Protein AF-A0A974TWJ6-F1 (afdb_monomer)

Foldseek 3Di:
DLPLEAEPQCVPLQRDAADPLLSVLQNCCVVVQKGKYFNHFAHDAPPPDGRDDDDRCRHPGQKTWIAMDHPNHTAWCVDPVRVVVVLVSQLSSVVSPWFEKEDDPQAHDTRIMMTGDDHHAYYYHPRDRVHGDPSNVCSNVVHDDDPVVVVVVVPDDDDDDDDDDDPPPDDPVRVVVCVVVVVDDPVRVVPDPDDPDDDCDDPRDGPPDDDPPVVVVCVVVVVVVVVVVVVVVVVVVVVVVVVPPDDDDDPPPDDDDDDDDDDDPDDDPPPVDDDPVVVVVVVVVVVVVPPDDDDDDDDD

Radius of gyration: 32.95 Å; Cα contacts (8 Å, |Δi|>4): 327; chains: 1; bounding box: 80×67×97 Å

Solvent-accessible surface area (backbone atoms only — not comparable to full-atom values): 18236 Å² total; per-residue (Å²): 132,64,89,47,59,45,83,66,11,84,87,39,67,24,47,42,63,61,26,73,66,56,52,58,42,51,52,64,36,58,83,71,53,34,34,38,41,29,47,31,25,2,24,51,45,93,87,70,55,78,59,68,74,90,64,74,37,23,29,66,5,37,18,33,35,29,37,42,26,45,92,87,40,77,41,30,63,81,39,78,86,35,29,61,56,55,30,48,51,42,35,53,30,41,75,48,67,43,30,23,42,33,31,40,72,73,59,31,60,85,25,32,38,35,44,25,44,66,77,73,48,51,18,6,34,80,73,31,54,88,51,28,45,66,55,57,53,18,22,63,74,71,44,86,66,58,75,66,60,53,56,57,59,74,69,56,79,81,89,77,87,80,82,93,68,88,78,76,83,66,50,72,68,55,54,54,49,34,60,74,69,66,70,66,51,82,70,58,68,72,71,61,91,67,84,95,77,77,72,79,56,60,96,89,43,63,71,92,75,75,72,78,63,62,64,65,51,48,54,61,50,52,60,58,53,55,55,56,52,52,54,53,52,53,53,53,52,60,57,52,61,65,65,78,65,73,72,82,81,79,81,80,83,80,86,77,86,87,89,82,92,78,91,77,93,86,73,96,73,74,78,86,75,68,56,76,69,58,56,56,53,52,53,55,54,53,64,67,70,75,73,80,87,79,93,79,86,81,88,130

Mean predicted aligned error: 20.92 Å

pLDDT: mean 71.18, std 23.09, range [31.44, 98.31]

Sequence (300 aa):
MAGYITYRNQKATRNRPLDDDLIKRLAYLQDMGITMEVFSGGQPGKDEGGARVGSVRHDHGGAADAFFYKDGRKLDWANKEDLPVFQEIVSRGKANGITGFGAGPGYMQAGSMHIGGGNPGVWGAGGKGDSAPDWLKSAYNGSKYDPVAEVIAAASPTPETPAVAEVDDRSLGTKVFDRLLGSETPEQAKASVLPNVLPDTFMGVNTKKGINMLGALSSAFADSGADANKQIQAAAQAGAARRNSAQPVELALMSSAPGAQQNIPGGISSLAQMQPEELMELLKKQKQIGGLGGLGGWRV

Secondary structure (DSSP, 8-state):
--TTEEE--TTSS--BPPPHHHHHHTTHHHHTTEEEEEEE-BB--TTS-SS--S-GGGBTT-EEEEEEEETTEEP-TTSTTTHHHHHHHHHHHHHTT--EEE-STTTS-TTEEEEE-SSSEEEBGGGBSTTS-HHHHHHHHTPPP-HHHHHHHHT----------------HHHHHHHHHHT---TTHHHH--------SEETTEEGGG-SSSHHHHHHHHHHHHHHHHHHHHHHHHHHHHTTS----------------------SS-SSSS--HHHHHHHHHHHHHHS------PPP-

Structure (mmCIF, N/CA/C/O backbone):
data_AF-A0A974TWJ6-F1
#
_entry.id   AF-A0A974TWJ6-F1
#
loop_
_atom_site.group_PDB
_atom_site.id
_atom_site.type_symbol
_atom_site.label_atom_id
_atom_site.label_alt_id
_atom_site.label_comp_id
_atom_site.label_asym_id
_atom_site.label_entity_id
_atom_site.label_seq_id
_atom_site.pdbx_PDB_ins_code
_atom_site.Cartn_x
_atom_site.Cartn_y
_atom_site.Cartn_z
_atom_site.occupancy
_atom_site.B_iso_or_equiv
_atom_site.auth_seq_id
_atom_site.auth_comp_id
_atom_site.auth_asym_id
_atom_site.auth_atom_id
_atom_site.pdbx_PDB_model_num
ATOM 1 N N . MET A 1 1 ? -7.000 -17.017 -9.990 1.00 57.44 1 MET A N 1
ATOM 2 C CA . MET A 1 1 ? -7.195 -15.553 -9.894 1.00 57.44 1 MET A CA 1
ATOM 3 C C . MET A 1 1 ? -7.597 -15.219 -8.471 1.00 57.44 1 MET A C 1
ATOM 5 O O . MET A 1 1 ? -8.456 -15.904 -7.933 1.00 57.44 1 MET A O 1
ATOM 9 N N . ALA A 1 2 ? -6.958 -14.222 -7.861 1.00 78.25 2 ALA A N 1
ATOM 10 C CA . ALA A 1 2 ? -7.316 -13.728 -6.535 1.00 78.25 2 ALA A CA 1
ATOM 11 C C . ALA A 1 2 ? -8.653 -12.974 -6.612 1.00 78.25 2 ALA A C 1
ATOM 13 O O . ALA A 1 2 ? -8.691 -11.853 -7.109 1.00 78.25 2 ALA A O 1
ATOM 14 N N . GLY A 1 3 ? -9.750 -13.590 -6.157 1.00 89.62 3 GLY A N 1
ATOM 15 C CA . GLY A 1 3 ? -11.109 -13.036 -6.289 1.00 89.62 3 GLY A CA 1
ATOM 16 C C . GLY A 1 3 ? -11.343 -11.703 -5.564 1.00 89.62 3 GLY A C 1
ATOM 17 O O . GLY A 1 3 ? -12.326 -11.027 -5.840 1.00 89.62 3 GLY A O 1
ATOM 18 N N . TYR A 1 4 ? -10.429 -11.307 -4.675 1.00 94.25 4 TYR A N 1
ATOM 19 C CA . TYR A 1 4 ? -10.450 -10.039 -3.945 1.00 94.25 4 TYR A CA 1
ATOM 20 C C . TYR A 1 4 ? -9.658 -8.919 -4.638 1.00 94.25 4 TYR A C 1
ATOM 22 O O . TYR A 1 4 ? -9.685 -7.789 -4.159 1.00 94.25 4 TYR A O 1
ATOM 30 N N . ILE A 1 5 ? -8.950 -9.199 -5.740 1.00 96.81 5 ILE A N 1
ATOM 31 C CA . ILE A 1 5 ? -8.199 -8.197 -6.506 1.00 96.81 5 ILE A CA 1
ATOM 32 C C . ILE A 1 5 ? -8.895 -7.966 -7.842 1.00 96.81 5 ILE A C 1
ATOM 34 O O . ILE A 1 5 ? -9.080 -8.882 -8.642 1.00 96.81 5 ILE A O 1
ATOM 38 N N . THR A 1 6 ? -9.225 -6.709 -8.108 1.00 96.75 6 THR A N 1
ATOM 39 C CA . THR A 1 6 ? -9.765 -6.253 -9.388 1.00 96.75 6 THR A CA 1
ATOM 40 C C . THR A 1 6 ? -8.793 -5.276 -10.039 1.00 96.75 6 THR A C 1
ATOM 42 O O . THR A 1 6 ? -8.154 -4.473 -9.364 1.00 96.75 6 THR A O 1
ATOM 45 N N . TYR A 1 7 ? -8.656 -5.348 -11.362 1.00 96.62 7 TYR A N 1
ATOM 46 C CA . TYR A 1 7 ? -7.749 -4.491 -12.123 1.00 96.62 7 TYR A CA 1
ATOM 47 C C . TYR A 1 7 ? -8.540 -3.422 -12.886 1.00 96.62 7 TYR A C 1
ATOM 49 O O . TYR A 1 7 ? -9.418 -3.741 -13.691 1.00 96.62 7 TYR A O 1
ATOM 57 N N . ARG A 1 8 ? -8.198 -2.152 -12.662 1.00 95.62 8 ARG A N 1
ATOM 58 C CA . ARG A 1 8 ? -8.691 -0.954 -13.373 1.00 95.62 8 ARG A CA 1
ATOM 59 C C . ARG A 1 8 ? -7.563 -0.183 -14.065 1.00 95.62 8 ARG A C 1
ATOM 61 O O . ARG A 1 8 ? -7.688 1.004 -14.352 1.00 95.62 8 ARG A O 1
ATOM 68 N N . ASN A 1 9 ? -6.440 -0.841 -14.318 1.00 94.75 9 ASN A N 1
ATOM 69 C CA . ASN A 1 9 ? -5.221 -0.231 -14.841 1.00 94.75 9 ASN A CA 1
ATOM 70 C C . ASN A 1 9 ? -5.049 -0.398 -16.361 1.00 94.75 9 ASN A C 1
ATOM 72 O O . ASN A 1 9 ? -3.983 -0.088 -16.879 1.00 94.75 9 ASN A O 1
ATOM 76 N N . GLN A 1 10 ? -6.063 -0.850 -17.110 1.00 91.06 10 GLN A N 1
ATOM 77 C CA . GLN A 1 10 ? -5.920 -1.201 -18.537 1.00 91.06 10 GLN A CA 1
ATOM 78 C C . GLN A 1 10 ? -5.458 -0.025 -19.414 1.00 91.06 10 GLN A C 1
ATOM 80 O O . GLN A 1 10 ? -4.834 -0.236 -20.451 1.00 91.06 10 GLN A O 1
ATOM 85 N N . LYS A 1 11 ? -5.760 1.211 -18.999 1.00 89.81 11 LYS A N 1
ATOM 86 C CA . LYS A 1 11 ? -5.368 2.451 -19.690 1.00 89.81 11 LYS A CA 1
ATOM 87 C C . LYS A 1 11 ? -4.177 3.167 -19.039 1.00 89.81 11 LYS A C 1
ATOM 89 O O . LYS A 1 11 ? -3.819 4.256 -19.474 1.00 89.81 11 LYS A O 1
ATOM 94 N N . ALA A 1 12 ? -3.597 2.601 -17.982 1.00 89.94 12 ALA A N 1
ATOM 95 C CA . ALA A 1 12 ? -2.463 3.188 -17.281 1.00 89.94 12 ALA A CA 1
ATOM 96 C C . ALA A 1 12 ? -1.135 2.805 -17.952 1.00 89.94 12 ALA A C 1
ATOM 98 O O . ALA A 1 12 ? -1.032 1.777 -18.614 1.00 89.94 12 ALA A O 1
ATOM 99 N N . THR A 1 13 ? -0.081 3.587 -17.709 1.00 89.56 13 THR A N 1
ATOM 100 C CA . THR A 1 13 ? 1.296 3.201 -18.075 1.00 89.56 13 THR A CA 1
ATOM 101 C C . THR A 1 13 ? 1.711 1.905 -17.373 1.00 89.56 13 THR A C 1
ATOM 103 O O . THR A 1 13 ? 2.382 1.065 -17.962 1.00 89.56 13 THR A O 1
ATOM 106 N N . ARG A 1 14 ? 1.277 1.721 -16.119 1.00 92.25 14 ARG A N 1
ATOM 107 C CA . ARG A 1 14 ? 1.517 0.514 -15.317 1.00 92.25 14 ARG A CA 1
ATOM 108 C C . ARG A 1 14 ? 0.322 -0.437 -15.389 1.00 92.25 14 ARG A C 1
ATOM 110 O O . ARG A 1 14 ? -0.446 -0.584 -14.434 1.00 92.25 14 ARG A O 1
ATOM 117 N N . ASN A 1 15 ? 0.111 -1.018 -16.565 1.00 93.00 15 ASN A N 1
ATOM 118 C CA . ASN A 1 15 ? -1.052 -1.853 -16.878 1.00 93.00 15 ASN A CA 1
ATOM 119 C C . ASN A 1 15 ? -0.818 -3.365 -16.723 1.00 93.00 15 ASN A C 1
ATOM 121 O O . ASN A 1 15 ? -1.724 -4.146 -17.014 1.00 93.00 15 ASN A O 1
ATOM 125 N N . ARG A 1 16 ? 0.367 -3.803 -16.280 1.00 94.62 16 ARG A N 1
ATOM 126 C CA . ARG A 1 16 ? 0.645 -5.233 -16.073 1.00 94.62 16 ARG A CA 1
ATOM 127 C C . ARG A 1 16 ? 0.038 -5.720 -14.746 1.00 94.62 16 ARG A C 1
ATOM 129 O O . ARG A 1 16 ? -0.200 -4.901 -13.850 1.00 94.62 16 ARG A O 1
ATOM 136 N N . PRO A 1 17 ? -0.248 -7.027 -14.611 1.00 95.81 17 PRO A N 1
ATOM 137 C CA . PRO A 1 17 ? -0.700 -7.598 -13.344 1.00 95.81 17 PRO A CA 1
ATOM 138 C C . PRO A 1 17 ? 0.360 -7.460 -12.244 1.00 95.81 17 PRO A C 1
ATOM 140 O O . PRO A 1 17 ? 1.526 -7.165 -12.517 1.00 95.81 17 PRO A O 1
ATOM 143 N N . LEU A 1 18 ? -0.072 -7.667 -11.000 1.00 97.12 18 LEU A N 1
ATOM 144 C CA . LEU A 1 18 ? 0.835 -7.851 -9.869 1.00 97.12 18 LEU A CA 1
ATOM 145 C C . LEU A 1 18 ? 1.517 -9.214 -9.969 1.00 97.12 18 LEU A C 1
ATOM 147 O O . LEU A 1 18 ? 0.960 -10.138 -10.569 1.00 97.12 18 LEU A O 1
ATOM 151 N N . ASP A 1 19 ? 2.700 -9.336 -9.382 1.00 95.81 19 ASP A N 1
ATOM 152 C CA . ASP A 1 19 ? 3.399 -10.614 -9.340 1.00 95.81 19 ASP A CA 1
ATOM 153 C C . ASP A 1 19 ? 2.739 -11.586 -8.343 1.00 95.81 19 ASP A C 1
ATOM 155 O O . ASP A 1 19 ? 2.047 -11.189 -7.399 1.00 95.81 19 ASP A O 1
ATOM 159 N N . ASP A 1 20 ? 2.955 -12.884 -8.554 1.00 96.44 20 ASP A N 1
ATOM 160 C CA . ASP A 1 20 ? 2.327 -13.933 -7.749 1.00 96.44 20 ASP A CA 1
ATOM 161 C C . ASP A 1 20 ? 2.764 -13.918 -6.276 1.00 96.44 20 ASP A C 1
ATOM 163 O O . ASP A 1 20 ? 1.995 -14.344 -5.412 1.00 96.44 20 ASP A O 1
ATOM 167 N N . ASP A 1 21 ? 3.984 -13.468 -5.968 1.00 96.06 21 ASP A N 1
ATOM 168 C CA . ASP A 1 21 ? 4.471 -13.372 -4.591 1.00 96.06 21 ASP A CA 1
ATOM 169 C C . ASP A 1 21 ? 3.768 -12.228 -3.857 1.00 96.06 21 ASP A C 1
ATOM 171 O O . ASP A 1 21 ? 3.220 -12.444 -2.774 1.00 96.06 21 ASP A O 1
ATOM 175 N N . LEU A 1 22 ? 3.658 -11.047 -4.474 1.00 97.00 22 LEU A N 1
ATOM 176 C CA . LEU A 1 22 ? 2.882 -9.943 -3.910 1.00 97.00 22 LEU A CA 1
ATOM 177 C C . LEU A 1 22 ? 1.409 -10.328 -3.720 1.00 97.00 22 LEU A C 1
ATOM 179 O O . LEU A 1 22 ? 0.842 -10.058 -2.661 1.00 97.00 22 LEU A O 1
ATOM 183 N N . ILE A 1 23 ? 0.790 -11.008 -4.691 1.00 97.44 23 ILE A N 1
ATOM 184 C CA . ILE A 1 23 ? -0.593 -11.493 -4.554 1.00 97.44 23 ILE A CA 1
ATOM 185 C C . ILE A 1 23 ? -0.723 -12.417 -3.336 1.00 97.44 23 ILE A C 1
ATOM 187 O O . ILE A 1 23 ? -1.636 -12.229 -2.533 1.00 97.44 23 ILE A O 1
ATOM 191 N N . LYS A 1 24 ? 0.200 -13.370 -3.146 1.00 96.56 24 LYS A N 1
ATOM 192 C CA . LYS A 1 24 ? 0.198 -14.265 -1.974 1.00 96.56 24 LYS A CA 1
ATOM 193 C C . LYS A 1 24 ? 0.341 -13.494 -0.665 1.00 96.56 24 LYS A C 1
ATOM 195 O O . LYS A 1 24 ? -0.408 -13.757 0.272 1.00 96.56 24 LYS A O 1
ATOM 200 N N . ARG A 1 25 ? 1.246 -12.513 -0.602 1.00 96.69 25 ARG A N 1
ATOM 201 C CA . ARG A 1 25 ? 1.429 -11.667 0.591 1.00 96.69 25 ARG A CA 1
ATOM 202 C C . ARG A 1 25 ? 0.203 -10.817 0.904 1.00 96.69 25 ARG A C 1
ATOM 204 O O . ARG A 1 25 ? -0.002 -10.478 2.060 1.00 96.69 25 ARG A O 1
ATOM 211 N N . LEU A 1 26 ? -0.620 -10.493 -0.092 1.00 97.62 26 LEU A N 1
ATOM 212 C CA . LEU A 1 26 ? -1.870 -9.743 0.062 1.00 97.62 26 LEU A CA 1
ATOM 213 C C . LEU A 1 26 ? -3.078 -10.618 0.427 1.00 97.62 26 LEU A C 1
ATOM 215 O O . LEU A 1 26 ? -4.180 -10.092 0.582 1.00 97.62 26 LEU A O 1
ATOM 219 N N . ALA A 1 27 ? -2.914 -11.937 0.562 1.00 97.12 27 ALA A N 1
ATOM 220 C CA . ALA A 1 27 ? -4.033 -12.850 0.799 1.00 97.12 27 ALA A CA 1
ATOM 221 C C . ALA A 1 27 ? -4.802 -12.555 2.100 1.00 97.12 27 ALA A C 1
ATOM 223 O O . ALA A 1 27 ? -6.003 -12.821 2.146 1.00 97.12 27 ALA A O 1
ATOM 224 N N . TYR A 1 28 ? -4.151 -11.943 3.100 1.00 96.81 28 TYR A N 1
ATOM 225 C CA . TYR A 1 28 ? -4.768 -11.543 4.375 1.00 96.81 28 TYR A CA 1
ATOM 226 C C . TYR A 1 28 ? -5.910 -10.528 4.219 1.00 96.81 28 TYR A C 1
ATOM 228 O O . TYR A 1 28 ? -6.718 -10.378 5.132 1.00 96.81 28 TYR A O 1
ATOM 236 N N . LEU A 1 29 ? -5.997 -9.822 3.083 1.00 97.62 29 LEU A N 1
ATOM 237 C CA . LEU A 1 29 ? -7.111 -8.912 2.808 1.00 97.62 29 LEU A CA 1
ATOM 238 C C . LEU A 1 29 ? -8.453 -9.656 2.798 1.00 97.62 29 LEU A C 1
ATOM 240 O O . LEU A 1 29 ? -9.463 -9.099 3.222 1.00 97.62 29 LEU A O 1
ATOM 244 N N . GLN A 1 30 ? -8.454 -10.928 2.393 1.00 96.12 30 GLN A N 1
ATOM 245 C CA . GLN A 1 30 ? -9.651 -11.772 2.404 1.00 96.12 30 GLN A CA 1
ATOM 246 C C . GLN A 1 30 ? -10.173 -11.988 3.823 1.00 96.12 30 GLN A C 1
ATOM 248 O O . GLN A 1 30 ? -11.370 -11.839 4.057 1.00 96.12 30 GLN A O 1
ATOM 253 N N . ASP A 1 31 ? -9.278 -12.244 4.779 1.00 95.12 31 ASP A N 1
ATOM 254 C CA . ASP A 1 31 ? -9.638 -12.428 6.190 1.00 95.12 31 ASP A CA 1
ATOM 255 C C . ASP A 1 31 ? -10.223 -11.148 6.803 1.00 95.12 31 ASP A C 1
ATOM 257 O O . ASP A 1 31 ? -10.979 -11.195 7.771 1.00 95.12 31 ASP A O 1
ATOM 261 N N . MET A 1 32 ? -9.876 -9.990 6.235 1.00 96.50 32 MET A N 1
ATOM 262 C CA . MET A 1 32 ? -10.409 -8.686 6.629 1.00 96.50 32 MET A CA 1
ATOM 263 C C . MET A 1 32 ? -11.737 -8.342 5.931 1.00 96.50 32 MET A C 1
ATOM 265 O O . MET A 1 32 ? -12.338 -7.311 6.242 1.00 96.50 32 MET A O 1
ATOM 269 N N . GLY A 1 33 ? -12.188 -9.161 4.973 1.00 96.81 33 GLY A N 1
ATOM 270 C CA . GLY A 1 33 ? -13.330 -8.849 4.110 1.00 96.81 33 GLY A CA 1
ATOM 271 C C . GLY A 1 33 ? -13.058 -7.682 3.155 1.00 96.81 33 GLY A C 1
ATOM 272 O O . GLY A 1 33 ? -13.979 -6.951 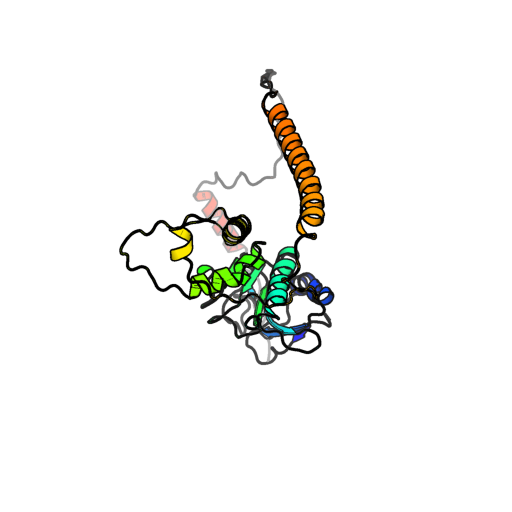2.790 1.00 96.81 33 GLY A O 1
ATOM 273 N N . ILE A 1 34 ? -11.791 -7.467 2.788 1.00 98.06 34 ILE A N 1
ATOM 274 C CA . ILE A 1 34 ? -11.354 -6.336 1.973 1.00 98.06 34 ILE A CA 1
ATOM 275 C C . ILE A 1 34 ? -11.073 -6.788 0.550 1.00 98.06 34 ILE A C 1
ATOM 277 O O . ILE A 1 34 ? -10.342 -7.748 0.305 1.00 98.06 34 ILE A O 1
ATOM 281 N N . THR A 1 35 ? -11.600 -6.023 -0.399 1.00 97.94 35 THR A N 1
ATOM 282 C CA . THR A 1 35 ? -11.231 -6.131 -1.809 1.00 97.94 35 THR A CA 1
ATOM 283 C C . THR A 1 35 ? -10.374 -4.946 -2.231 1.00 97.94 35 THR A C 1
ATOM 285 O O . THR A 1 35 ? -10.541 -3.831 -1.732 1.00 97.94 35 THR A O 1
ATOM 288 N N . MET A 1 36 ? -9.467 -5.190 -3.167 1.00 97.81 36 MET A N 1
ATOM 289 C CA . MET A 1 36 ? -8.497 -4.231 -3.675 1.00 97.81 36 MET A CA 1
ATOM 290 C C . MET A 1 36 ? -8.768 -3.947 -5.155 1.00 97.81 36 MET A C 1
ATOM 292 O O . MET A 1 36 ? -8.898 -4.868 -5.962 1.00 97.81 36 MET A O 1
ATOM 296 N N . GLU A 1 37 ? -8.833 -2.671 -5.521 1.00 97.81 37 GLU A N 1
ATOM 297 C CA . GLU A 1 37 ? -8.962 -2.211 -6.905 1.00 97.81 37 GLU A CA 1
ATOM 298 C C . GLU A 1 37 ? -7.650 -1.554 -7.352 1.00 97.81 37 GLU A C 1
ATOM 300 O O . GLU A 1 37 ? -7.318 -0.446 -6.931 1.00 97.81 37 GLU A O 1
ATOM 305 N N . VAL A 1 38 ? -6.886 -2.249 -8.196 1.00 97.88 38 VAL A N 1
ATOM 306 C CA . VAL A 1 38 ? -5.575 -1.815 -8.699 1.00 97.88 38 VAL A CA 1
ATOM 307 C C . VAL A 1 38 ? -5.759 -0.876 -9.879 1.00 97.88 38 VAL A C 1
ATOM 309 O O . VAL A 1 38 ? -6.179 -1.307 -10.955 1.00 97.88 38 VAL A O 1
ATOM 312 N N . PHE A 1 39 ? -5.386 0.391 -9.721 1.00 96.69 39 PHE A N 1
ATOM 313 C CA . PHE A 1 39 ? -5.404 1.366 -10.818 1.00 96.69 39 PHE A CA 1
ATOM 314 C C . PHE A 1 39 ? -4.013 1.627 -11.412 1.00 96.69 39 PHE A C 1
ATOM 316 O O . PHE A 1 39 ? -3.907 2.150 -12.521 1.00 96.69 39 PHE A O 1
ATOM 323 N N . SER A 1 40 ? -2.945 1.217 -10.723 1.00 95.50 40 SER A N 1
ATOM 324 C CA . SER A 1 40 ? -1.575 1.199 -11.246 1.00 95.50 40 SER A CA 1
ATOM 325 C C . SER A 1 40 ? -0.857 -0.034 -10.694 1.00 95.50 40 SER A C 1
ATOM 327 O O . SER A 1 40 ? -0.735 -0.207 -9.487 1.00 95.50 40 SER A O 1
ATOM 329 N N . GLY A 1 41 ? -0.480 -0.947 -11.590 1.00 95.31 41 GLY A N 1
ATOM 330 C CA . GLY A 1 41 ? 0.051 -2.273 -11.265 1.00 95.31 41 GLY A CA 1
ATOM 331 C C . GLY A 1 41 ? 1.502 -2.425 -11.701 1.00 95.31 41 GLY A C 1
ATOM 332 O O . GLY A 1 41 ? 2.323 -1.539 -11.468 1.00 95.31 41 GLY A O 1
ATOM 333 N N . GLY A 1 42 ? 1.817 -3.535 -12.360 1.00 94.62 42 GLY A N 1
ATOM 334 C CA . GLY A 1 42 ? 3.157 -3.804 -12.859 1.00 94.62 42 GLY A CA 1
ATOM 335 C C . GLY A 1 42 ? 3.557 -2.957 -14.071 1.00 94.62 42 GLY A C 1
ATOM 336 O O . GLY A 1 42 ? 2.715 -2.493 -14.848 1.00 94.62 42 GLY A O 1
ATOM 337 N N . GLN A 1 43 ? 4.864 -2.830 -14.280 1.00 93.81 43 GLN A N 1
ATOM 338 C CA . GLN A 1 43 ? 5.486 -2.251 -15.475 1.00 93.81 43 GLN A CA 1
ATOM 339 C C . GLN A 1 43 ? 6.707 -3.092 -15.919 1.00 93.81 43 GLN A C 1
ATOM 341 O O . GLN A 1 43 ? 7.131 -3.979 -15.175 1.00 93.81 43 GLN A O 1
ATOM 346 N N . PRO A 1 44 ? 7.253 -2.896 -17.133 1.00 93.12 44 PRO A N 1
ATOM 347 C CA . PRO A 1 44 ? 8.502 -3.536 -17.548 1.00 93.12 44 PRO A CA 1
ATOM 348 C C . PRO A 1 44 ? 9.694 -3.124 -16.683 1.00 93.12 44 PRO A C 1
ATOM 350 O O . PRO A 1 44 ? 9.722 -2.009 -16.156 1.00 93.12 44 PRO A O 1
ATOM 353 N N . GLY A 1 45 ? 10.690 -4.008 -16.594 1.00 90.44 45 GLY A N 1
ATOM 354 C CA . GLY A 1 45 ? 11.967 -3.697 -15.959 1.00 90.44 45 GLY A CA 1
ATOM 355 C C . GLY A 1 45 ? 12.695 -2.553 -16.669 1.00 90.44 45 GLY A C 1
ATOM 356 O O . GLY A 1 45 ? 12.508 -2.323 -17.867 1.00 90.44 45 GLY A O 1
ATOM 357 N N . LYS A 1 46 ? 13.547 -1.828 -15.932 1.00 84.56 46 LYS A N 1
ATOM 358 C CA . LYS A 1 46 ? 14.288 -0.657 -16.444 1.00 84.56 46 LYS A CA 1
ATOM 359 C C . LYS A 1 46 ? 15.017 -0.909 -17.774 1.00 84.56 46 LYS A C 1
ATOM 361 O O . LYS A 1 46 ? 15.042 -0.008 -18.609 1.00 84.56 46 LYS A O 1
ATOM 366 N N . ASP A 1 47 ? 15.538 -2.116 -17.968 1.00 85.69 47 ASP A N 1
ATOM 367 C CA . ASP A 1 47 ? 16.359 -2.484 -19.127 1.00 85.69 47 ASP A CA 1
ATOM 368 C C . ASP A 1 47 ? 15.602 -3.336 -20.170 1.00 85.69 47 ASP A C 1
ATOM 370 O O . ASP A 1 47 ? 16.180 -3.755 -21.167 1.00 85.69 47 ASP A O 1
ATOM 374 N N . GLU A 1 48 ? 14.298 -3.573 -19.981 1.00 87.81 48 GLU A N 1
ATOM 375 C CA . GLU A 1 48 ? 13.476 -4.406 -20.879 1.00 87.81 48 GLU A CA 1
ATOM 376 C C . GLU A 1 48 ? 12.773 -3.612 -21.990 1.00 87.81 48 GLU A C 1
ATOM 378 O O . GLU A 1 48 ? 12.178 -4.189 -22.902 1.00 87.81 48 GLU A O 1
ATOM 383 N N . GLY A 1 49 ? 12.812 -2.280 -21.909 1.00 78.00 49 GLY A N 1
ATOM 384 C CA . GLY A 1 49 ? 12.028 -1.403 -22.773 1.00 78.00 49 GLY A CA 1
ATOM 385 C C . GLY A 1 49 ? 10.516 -1.458 -22.496 1.00 78.00 49 GLY A C 1
ATOM 386 O O . GLY A 1 49 ? 10.009 -2.261 -21.715 1.00 78.00 49 GLY A O 1
ATOM 387 N N . GLY A 1 50 ? 9.767 -0.560 -23.139 1.00 82.38 50 GLY A N 1
ATOM 388 C CA . GLY A 1 50 ? 8.315 -0.433 -22.969 1.00 82.38 50 GLY A CA 1
ATOM 389 C C . GLY A 1 50 ? 7.879 0.694 -22.027 1.00 82.38 50 GLY A C 1
ATOM 390 O O . GLY A 1 50 ? 8.685 1.469 -21.513 1.00 82.38 50 GLY A O 1
ATOM 391 N N . ALA A 1 51 ? 6.562 0.824 -21.853 1.00 81.69 51 ALA A N 1
ATOM 392 C CA . ALA A 1 51 ? 5.953 1.922 -21.109 1.00 81.69 51 ALA A CA 1
ATOM 393 C C . ALA A 1 51 ? 6.243 1.802 -19.601 1.00 81.69 51 ALA A C 1
ATOM 395 O O . ALA A 1 51 ? 5.813 0.853 -18.950 1.00 81.69 51 ALA A O 1
ATOM 396 N N . ARG A 1 52 ? 6.974 2.777 -19.052 1.00 91.75 52 ARG A N 1
ATOM 397 C CA . ARG A 1 52 ? 7.474 2.795 -17.671 1.00 91.75 52 ARG A CA 1
ATOM 398 C C . ARG A 1 52 ? 7.361 4.194 -17.081 1.00 91.75 52 ARG A C 1
ATOM 400 O O . ARG A 1 52 ? 7.539 5.182 -17.789 1.00 91.75 52 ARG A O 1
ATOM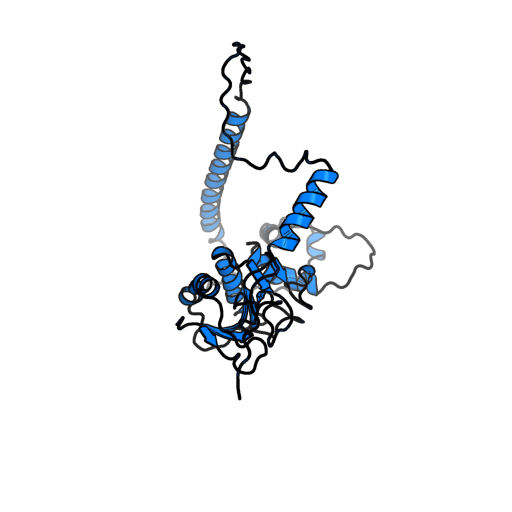 407 N N . VAL A 1 53 ? 7.125 4.287 -15.772 1.00 87.00 53 VAL A N 1
ATOM 408 C CA . VAL A 1 53 ? 7.159 5.568 -15.056 1.00 87.00 53 VAL A CA 1
ATOM 409 C C . VAL A 1 53 ? 7.584 5.390 -13.601 1.00 87.00 53 VAL A C 1
ATOM 411 O O . VAL A 1 53 ? 7.181 4.449 -12.920 1.00 87.00 53 VAL A O 1
ATOM 414 N N . GLY A 1 54 ? 8.360 6.338 -13.079 1.00 84.44 54 GLY A N 1
ATOM 415 C CA . GLY A 1 54 ? 8.711 6.391 -11.661 1.00 84.44 54 GLY A CA 1
ATOM 416 C C . GLY A 1 54 ? 9.669 5.283 -11.209 1.00 84.44 54 GLY A C 1
ATOM 417 O O . GLY A 1 54 ? 10.706 5.045 -11.832 1.00 84.44 54 GLY A O 1
ATOM 418 N N . SER A 1 55 ? 9.363 4.669 -10.064 1.00 82.25 55 SER A N 1
ATOM 419 C CA . SER A 1 55 ? 10.275 3.765 -9.355 1.00 82.25 55 SER A CA 1
ATOM 420 C C . SER A 1 55 ? 10.319 2.359 -9.961 1.00 82.25 55 SER A C 1
ATOM 422 O O . SER A 1 55 ? 9.394 1.939 -10.649 1.00 82.25 55 SER A O 1
ATOM 424 N N . VAL A 1 56 ? 11.386 1.619 -9.645 1.00 90.88 56 VAL A N 1
ATOM 425 C CA . VAL A 1 56 ? 11.533 0.188 -9.976 1.00 90.88 56 VAL A CA 1
ATOM 426 C C . VAL A 1 56 ? 10.628 -0.726 -9.139 1.00 90.88 56 VAL A C 1
ATOM 428 O O . VAL A 1 56 ? 10.589 -1.923 -9.374 1.00 90.88 56 VAL A O 1
ATOM 431 N N . ARG A 1 57 ? 9.890 -0.198 -8.149 1.00 92.00 57 ARG A N 1
ATOM 432 C CA . ARG A 1 57 ? 9.051 -1.027 -7.261 1.00 92.00 57 ARG A CA 1
ATOM 433 C C . ARG A 1 57 ? 7.893 -1.693 -7.997 1.00 92.00 57 ARG A C 1
ATOM 435 O O . ARG A 1 57 ? 7.474 -2.765 -7.599 1.00 92.00 57 ARG A O 1
ATOM 442 N N . HIS A 1 58 ? 7.396 -1.065 -9.060 1.00 95.69 58 HIS A N 1
ATOM 443 C CA . HIS A 1 58 ? 6.352 -1.640 -9.907 1.00 95.69 58 HIS A CA 1
ATOM 444 C C . HIS A 1 58 ? 6.906 -2.566 -10.994 1.00 95.69 58 HIS A C 1
ATOM 446 O O . HIS A 1 58 ? 6.121 -3.177 -11.721 1.00 95.69 58 HIS A O 1
ATOM 452 N N . ASP A 1 59 ? 8.228 -2.645 -11.167 1.00 94.56 59 ASP A N 1
ATOM 453 C CA . ASP A 1 59 ? 8.809 -3.493 -12.202 1.00 94.56 59 ASP A CA 1
ATOM 454 C C . ASP A 1 59 ? 8.369 -4.944 -11.935 1.00 94.56 59 ASP A C 1
ATOM 456 O O . ASP A 1 59 ? 8.356 -5.419 -10.798 1.00 94.56 59 ASP A O 1
ATOM 460 N N . HIS A 1 60 ? 7.906 -5.613 -12.988 1.00 94.56 60 HIS A N 1
ATOM 461 C CA . HIS A 1 60 ? 7.393 -6.987 -12.968 1.00 94.56 60 HIS A CA 1
ATOM 462 C C . HIS A 1 60 ? 6.207 -7.249 -12.025 1.00 94.56 60 HIS A C 1
ATOM 464 O O . HIS A 1 60 ? 5.913 -8.405 -11.749 1.00 94.56 60 HIS A O 1
ATOM 470 N N . GLY A 1 61 ? 5.494 -6.210 -11.577 1.00 95.50 61 GLY A N 1
ATOM 471 C CA . GLY A 1 61 ? 4.322 -6.376 -10.710 1.00 95.50 61 GLY A CA 1
ATOM 472 C C . GLY A 1 61 ? 4.609 -6.277 -9.215 1.00 95.50 61 GLY A C 1
ATOM 473 O O . GLY A 1 61 ? 3.683 -6.477 -8.435 1.00 95.50 61 GLY A O 1
ATOM 474 N N . GLY A 1 62 ? 5.828 -5.886 -8.825 1.00 96.44 62 GLY A N 1
ATOM 475 C CA . GLY A 1 62 ? 6.266 -5.815 -7.426 1.00 96.44 62 GLY A CA 1
ATOM 476 C C . GLY A 1 62 ? 5.563 -4.779 -6.540 1.00 96.44 62 GLY A C 1
ATOM 477 O O . GLY A 1 62 ? 5.864 -4.695 -5.347 1.00 96.44 62 GLY A O 1
ATOM 478 N N . ALA A 1 63 ? 4.649 -3.972 -7.086 1.00 97.19 63 ALA A N 1
ATOM 479 C CA . ALA A 1 63 ? 3.867 -3.006 -6.326 1.00 97.19 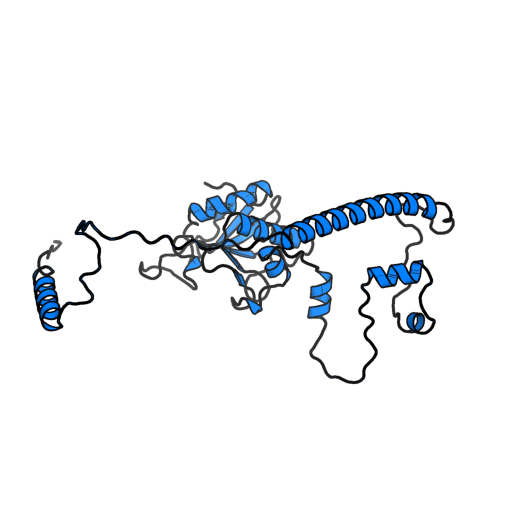63 ALA A CA 1
ATOM 480 C C . ALA A 1 63 ? 2.543 -2.654 -7.009 1.00 97.19 63 ALA A C 1
ATOM 482 O O . ALA A 1 63 ? 2.387 -2.768 -8.229 1.00 97.19 63 ALA A O 1
ATOM 483 N N . ALA A 1 64 ? 1.613 -2.158 -6.199 1.00 97.38 64 ALA A N 1
ATOM 484 C CA . ALA A 1 64 ? 0.309 -1.678 -6.608 1.00 97.38 64 ALA A CA 1
ATOM 485 C C . ALA A 1 64 ? 0.037 -0.295 -6.015 1.00 97.38 64 ALA A C 1
ATOM 487 O O . ALA A 1 64 ? 0.320 -0.042 -4.847 1.00 97.38 64 ALA A O 1
ATOM 488 N N . ASP A 1 65 ? -0.600 0.561 -6.801 1.00 97.31 65 ASP A N 1
ATOM 489 C CA . ASP A 1 65 ? -1.368 1.689 -6.295 1.00 97.31 65 ASP A CA 1
ATOM 490 C C . ASP A 1 65 ? -2.846 1.301 -6.418 1.00 97.31 65 ASP A C 1
ATOM 492 O O . ASP A 1 65 ? -3.335 0.989 -7.517 1.00 97.31 65 ASP A O 1
ATOM 496 N N . ALA A 1 66 ? -3.541 1.248 -5.282 1.00 98.12 66 ALA A N 1
ATOM 497 C CA . ALA A 1 66 ? -4.869 0.657 -5.219 1.00 98.12 66 ALA A CA 1
ATOM 498 C C . ALA A 1 66 ? -5.830 1.413 -4.303 1.00 98.12 66 ALA A C 1
ATOM 500 O O . ALA A 1 66 ? -5.420 2.101 -3.367 1.00 98.12 66 ALA A O 1
ATOM 501 N N . PHE A 1 67 ? -7.121 1.247 -4.583 1.00 98.31 67 PHE A N 1
ATOM 502 C CA . PHE A 1 67 ? -8.211 1.560 -3.665 1.00 98.31 67 PHE A CA 1
ATOM 503 C C . PHE A 1 67 ? -8.634 0.310 -2.898 1.00 98.31 67 PHE A C 1
ATOM 505 O O . PHE A 1 67 ? -8.534 -0.806 -3.411 1.00 98.31 67 PHE A O 1
ATOM 512 N N . PHE A 1 68 ? -9.157 0.505 -1.692 1.00 98.31 68 PHE A N 1
ATOM 513 C CA . PHE A 1 68 ? -9.645 -0.577 -0.842 1.00 98.31 68 PHE A CA 1
ATOM 514 C C . PHE A 1 68 ? -11.140 -0.427 -0.606 1.00 98.31 68 PHE A C 1
ATOM 516 O O . PHE A 1 68 ? -11.657 0.684 -0.479 1.00 98.31 68 PHE A O 1
ATOM 523 N N . TYR A 1 69 ? -11.831 -1.557 -0.558 1.00 98.19 69 TYR A N 1
ATOM 524 C CA . TYR A 1 69 ? -13.271 -1.621 -0.374 1.00 98.19 69 TYR A CA 1
ATOM 525 C C . TYR A 1 69 ? -13.599 -2.656 0.687 1.00 98.19 69 TYR A C 1
ATOM 527 O O . TYR A 1 69 ? -12.977 -3.716 0.730 1.00 98.19 69 TYR A O 1
ATOM 535 N N . LYS A 1 70 ? -14.616 -2.362 1.490 1.00 96.88 70 LYS A N 1
ATOM 536 C CA . LYS A 1 70 ? -15.203 -3.290 2.451 1.00 96.88 70 LYS A CA 1
ATOM 537 C C . LYS A 1 70 ? -16.712 -3.278 2.259 1.00 96.88 70 LYS A C 1
ATOM 539 O O . LYS A 1 70 ? -17.304 -2.204 2.175 1.00 96.88 70 LYS A O 1
ATOM 544 N N . ASP A 1 71 ? -17.310 -4.455 2.105 1.00 93.94 71 ASP A N 1
ATOM 545 C CA . ASP A 1 71 ? -18.755 -4.608 1.877 1.00 93.94 71 ASP A CA 1
ATOM 546 C C . ASP A 1 71 ? -19.272 -3.775 0.681 1.00 93.94 71 ASP A C 1
ATOM 548 O O . ASP A 1 71 ? -20.351 -3.187 0.708 1.00 93.94 71 ASP A O 1
ATOM 552 N N . GLY A 1 72 ? -18.457 -3.663 -0.377 1.00 92.69 72 GLY A N 1
ATOM 553 C CA . GLY A 1 72 ? -18.763 -2.873 -1.578 1.00 92.69 72 GLY A CA 1
ATOM 554 C C . GLY A 1 72 ? -18.602 -1.355 -1.422 1.00 92.69 72 GLY A C 1
ATOM 555 O O . GLY A 1 72 ? -18.673 -0.631 -2.416 1.00 92.69 72 GLY A O 1
ATOM 556 N N . ARG A 1 73 ? -18.326 -0.851 -0.214 1.00 96.94 73 ARG A N 1
ATOM 557 C CA . ARG A 1 73 ? -18.055 0.566 0.038 1.00 96.94 73 ARG A CA 1
ATOM 558 C C . ARG A 1 73 ? -16.561 0.851 -0.060 1.00 96.94 73 ARG A C 1
ATOM 560 O O . ARG A 1 73 ? -15.748 0.167 0.557 1.00 96.94 73 ARG A O 1
ATOM 567 N N . LYS A 1 74 ? -16.208 1.903 -0.799 1.00 97.44 74 LYS A N 1
ATOM 568 C CA . LYS A 1 74 ? -14.838 2.418 -0.857 1.00 97.44 74 LYS A CA 1
ATOM 569 C C . LYS A 1 74 ? -14.423 2.963 0.511 1.00 97.44 74 LYS A C 1
ATOM 571 O O . LYS A 1 74 ? -15.160 3.755 1.099 1.00 97.44 74 LYS A O 1
ATOM 576 N N . LEU A 1 75 ? -13.262 2.531 0.988 1.00 98.00 75 LEU A N 1
ATOM 577 C CA . LEU A 1 75 ? -12.652 3.017 2.219 1.00 98.00 75 LEU A CA 1
ATOM 578 C C . LEU A 1 75 ? -11.873 4.304 1.953 1.00 98.00 75 LEU A C 1
ATOM 580 O O . LEU A 1 75 ? -11.294 4.472 0.876 1.00 98.00 75 LEU A O 1
ATOM 584 N N . ASP A 1 76 ? -11.812 5.177 2.952 1.00 97.50 76 ASP A N 1
ATOM 585 C CA . ASP A 1 76 ? -11.047 6.416 2.882 1.00 97.50 76 ASP A CA 1
ATOM 586 C C . ASP A 1 76 ? -10.204 6.646 4.141 1.00 97.50 76 ASP A C 1
ATOM 588 O O . ASP A 1 76 ? -10.740 6.854 5.216 1.00 97.50 76 ASP A O 1
ATOM 592 N N . TRP A 1 77 ? -8.875 6.676 4.029 1.00 95.12 77 TRP A N 1
ATOM 593 C CA . TRP A 1 77 ? -8.011 6.992 5.174 1.00 95.12 77 TRP A CA 1
ATOM 594 C C . TRP A 1 77 ? -8.181 8.432 5.697 1.00 95.12 77 TRP A C 1
ATOM 596 O O . TRP A 1 77 ? -7.707 8.733 6.788 1.00 95.12 77 TRP A O 1
ATOM 606 N N . ALA A 1 78 ? -8.835 9.335 4.956 1.00 93.69 78 ALA A N 1
ATOM 607 C CA . ALA A 1 78 ? -9.218 10.656 5.461 1.00 93.69 78 ALA A CA 1
ATOM 608 C C . ALA A 1 78 ? -10.472 10.605 6.359 1.00 93.69 78 ALA A C 1
ATOM 610 O O . ALA A 1 78 ? -10.747 11.550 7.101 1.00 93.69 78 ALA A O 1
ATOM 611 N N . ASN A 1 79 ? -11.224 9.504 6.308 1.00 95.75 79 ASN A N 1
ATOM 612 C CA . ASN A 1 79 ? -12.337 9.213 7.196 1.00 95.75 79 ASN A CA 1
ATOM 613 C C . ASN A 1 79 ? -11.805 8.505 8.465 1.00 95.75 79 ASN A C 1
ATOM 615 O O . ASN A 1 79 ? -11.042 7.538 8.394 1.00 95.75 79 ASN A O 1
ATOM 619 N N . LYS A 1 80 ? -12.205 8.994 9.646 1.00 94.00 80 LYS A N 1
ATOM 620 C CA . LYS A 1 80 ? -11.694 8.505 10.939 1.00 94.00 80 LYS A CA 1
ATOM 621 C C . LYS A 1 80 ? -12.171 7.093 11.271 1.00 94.00 80 LYS A C 1
ATOM 623 O O . LYS A 1 80 ? -11.453 6.363 11.946 1.00 94.00 80 LYS A O 1
ATOM 628 N N . GLU A 1 81 ? -13.355 6.713 10.811 1.00 95.06 81 GLU A N 1
ATOM 629 C CA . GLU A 1 81 ? -13.938 5.386 10.992 1.00 95.06 81 GLU A CA 1
ATOM 630 C C . GLU A 1 81 ? -13.244 4.323 10.120 1.00 95.06 81 GLU A C 1
ATOM 632 O O . GLU A 1 81 ? -13.161 3.157 10.508 1.00 95.06 81 GLU A O 1
ATOM 637 N N . ASP A 1 82 ? -12.697 4.726 8.972 1.00 97.38 82 ASP A N 1
ATOM 638 C CA . ASP A 1 82 ? -11.991 3.852 8.026 1.00 97.38 82 ASP A CA 1
ATOM 639 C C . ASP A 1 82 ? -10.488 3.750 8.304 1.00 97.38 82 ASP A C 1
ATOM 641 O O . ASP A 1 82 ? -9.853 2.745 7.971 1.00 97.38 82 ASP A O 1
ATOM 645 N N . LEU A 1 83 ? -9.906 4.776 8.926 1.00 96.56 83 LEU A N 1
ATOM 646 C CA . LEU A 1 83 ? -8.478 4.848 9.218 1.00 96.56 83 LEU A CA 1
ATOM 647 C C . LEU A 1 83 ? -7.925 3.616 9.970 1.00 96.56 83 LEU A C 1
ATOM 649 O O . LEU A 1 83 ? -6.871 3.119 9.560 1.00 96.56 83 LEU A O 1
ATOM 653 N N . PRO A 1 84 ? -8.604 3.050 10.993 1.00 96.81 84 PRO A N 1
ATOM 654 C CA . PRO A 1 84 ? -8.143 1.825 11.650 1.00 96.81 84 PRO A CA 1
ATOM 655 C C . PRO A 1 84 ? -7.997 0.641 10.688 1.00 96.81 84 PRO A C 1
ATOM 657 O O . PRO A 1 84 ? -7.092 -0.177 10.846 1.00 96.81 84 PRO A O 1
ATOM 660 N N . VAL A 1 85 ? -8.837 0.568 9.651 1.00 97.62 85 VAL A N 1
ATOM 661 C CA . VAL A 1 85 ? -8.758 -0.491 8.639 1.00 97.62 85 VAL A CA 1
ATOM 662 C C . VAL A 1 85 ? -7.490 -0.332 7.801 1.00 97.62 85 VAL A C 1
ATOM 664 O O . VAL A 1 85 ? -6.783 -1.310 7.573 1.00 97.62 85 VAL A O 1
ATOM 667 N N . PHE A 1 86 ? -7.137 0.892 7.396 1.00 98.12 86 PHE A N 1
ATOM 668 C CA . PHE A 1 86 ? -5.873 1.153 6.693 1.00 98.12 86 PHE A CA 1
ATOM 669 C C . PHE A 1 86 ? -4.648 0.837 7.553 1.00 98.12 86 PHE A C 1
ATOM 671 O O . PHE A 1 86 ? -3.689 0.242 7.061 1.00 98.12 86 PHE A O 1
ATOM 678 N N . GLN A 1 87 ? -4.682 1.184 8.840 1.00 97.75 87 GLN A N 1
ATOM 679 C CA . GLN A 1 87 ? -3.617 0.826 9.779 1.00 97.75 87 GLN A CA 1
ATOM 680 C C . GLN A 1 87 ? -3.450 -0.693 9.882 1.00 97.75 87 GLN A C 1
ATOM 682 O O . GLN A 1 87 ? -2.328 -1.200 9.851 1.00 97.75 87 GLN A O 1
ATOM 687 N N . GLU A 1 88 ? -4.556 -1.433 9.946 1.00 97.50 88 GLU A N 1
ATOM 688 C CA . GLU A 1 88 ? -4.521 -2.889 9.985 1.00 97.50 88 GLU A CA 1
ATOM 689 C C . GLU A 1 88 ? -4.005 -3.492 8.671 1.00 97.50 88 GLU A C 1
ATOM 691 O O . GLU A 1 88 ? -3.195 -4.420 8.713 1.00 97.50 88 GLU A O 1
ATOM 696 N N . ILE A 1 89 ? -4.376 -2.925 7.513 1.00 98.06 89 ILE A N 1
ATOM 697 C CA . ILE A 1 89 ? -3.817 -3.328 6.213 1.00 98.06 89 ILE A CA 1
ATOM 698 C C . ILE A 1 89 ? -2.293 -3.188 6.229 1.00 98.06 89 ILE A C 1
ATOM 700 O O . ILE A 1 89 ? -1.598 -4.112 5.811 1.00 98.06 89 ILE A O 1
ATOM 704 N N . VAL A 1 90 ? -1.767 -2.063 6.715 1.00 98.25 90 VAL A N 1
ATOM 705 C CA . VAL A 1 90 ? -0.320 -1.804 6.774 1.00 98.25 90 VAL A CA 1
ATOM 706 C C . VAL A 1 90 ? 0.368 -2.760 7.747 1.00 98.25 90 VAL A C 1
ATOM 708 O O . VAL A 1 90 ? 1.371 -3.384 7.398 1.00 98.25 90 VAL A O 1
ATOM 711 N N . SER A 1 91 ? -0.182 -2.915 8.952 1.00 97.56 91 SER A N 1
ATOM 712 C CA . SER A 1 91 ? 0.395 -3.761 9.998 1.00 97.56 91 SER A CA 1
ATOM 713 C C . SER A 1 91 ? 0.448 -5.235 9.575 1.00 97.56 91 SER A C 1
ATOM 715 O O . SER A 1 91 ? 1.515 -5.856 9.606 1.00 97.56 91 SER A O 1
ATOM 717 N N . ARG A 1 92 ? -0.673 -5.785 9.085 1.00 97.56 92 ARG A N 1
ATOM 718 C CA . ARG A 1 92 ? -0.736 -7.163 8.574 1.00 97.56 92 ARG A CA 1
ATOM 719 C C . ARG A 1 92 ? 0.081 -7.333 7.300 1.00 97.56 92 ARG A C 1
ATOM 721 O O . ARG A 1 92 ? 0.730 -8.362 7.137 1.00 97.56 92 ARG A O 1
ATOM 728 N N . GLY A 1 93 ? 0.100 -6.339 6.417 1.00 97.38 93 GLY A N 1
ATOM 729 C CA . GLY A 1 93 ? 0.910 -6.378 5.203 1.00 97.38 93 GLY A CA 1
ATOM 730 C C . GLY A 1 93 ? 2.396 -6.491 5.523 1.00 97.38 93 GLY A C 1
ATOM 731 O O . GLY A 1 93 ? 3.074 -7.370 4.992 1.00 97.38 93 GLY A O 1
ATOM 732 N N . LYS A 1 94 ? 2.889 -5.674 6.461 1.00 96.88 94 LYS A N 1
ATOM 733 C CA . LYS A 1 94 ? 4.268 -5.771 6.949 1.00 96.88 94 LYS A CA 1
ATOM 734 C C . LYS A 1 94 ? 4.558 -7.137 7.566 1.00 96.88 94 LYS A C 1
ATOM 736 O O . LYS A 1 94 ? 5.596 -7.723 7.271 1.00 96.88 94 LYS A O 1
ATOM 741 N N . ALA A 1 95 ? 3.644 -7.664 8.383 1.00 95.56 95 ALA A N 1
ATOM 742 C CA . ALA A 1 95 ? 3.780 -8.999 8.969 1.00 95.56 95 ALA A CA 1
ATOM 743 C C . ALA A 1 95 ? 3.828 -10.116 7.906 1.00 95.56 95 ALA A C 1
ATOM 745 O O . ALA A 1 95 ? 4.537 -11.101 8.087 1.00 95.56 95 ALA A O 1
ATOM 746 N N . ASN A 1 96 ? 3.149 -9.928 6.770 1.00 96.12 96 ASN A N 1
ATOM 747 C CA . ASN A 1 96 ? 3.214 -10.804 5.595 1.00 96.12 96 ASN A CA 1
ATOM 748 C C . ASN A 1 96 ? 4.389 -10.474 4.650 1.00 96.12 96 ASN A C 1
ATOM 750 O O . ASN A 1 96 ? 4.453 -10.961 3.523 1.00 96.12 96 ASN A O 1
ATOM 754 N N . GLY A 1 97 ? 5.340 -9.649 5.092 1.00 95.31 97 GLY A N 1
ATOM 755 C CA . GLY A 1 97 ? 6.574 -9.357 4.370 1.00 95.31 97 GLY A CA 1
ATOM 756 C C . GLY A 1 97 ? 6.447 -8.314 3.258 1.00 95.31 97 GLY A C 1
ATOM 757 O O . GLY A 1 97 ? 7.348 -8.221 2.427 1.00 95.31 97 GLY A O 1
ATOM 758 N N . ILE A 1 98 ? 5.366 -7.540 3.197 1.00 97.12 98 ILE A N 1
ATOM 759 C CA . ILE A 1 98 ? 5.294 -6.358 2.328 1.00 97.12 98 ILE A CA 1
ATOM 760 C C . ILE A 1 98 ? 6.160 -5.256 2.949 1.00 97.12 98 ILE A C 1
ATOM 762 O O . ILE A 1 98 ? 6.052 -4.971 4.141 1.00 97.12 98 ILE A O 1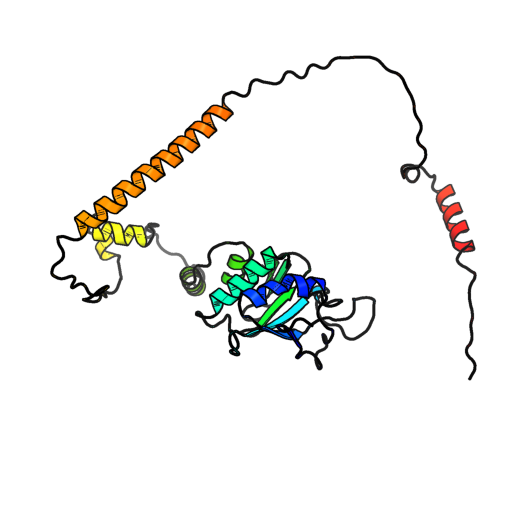
ATOM 766 N N . THR A 1 99 ? 7.047 -4.648 2.163 1.00 96.06 99 THR A N 1
ATOM 767 C CA . THR A 1 99 ? 8.093 -3.765 2.702 1.00 96.06 99 THR A CA 1
ATOM 768 C C . THR A 1 99 ? 7.796 -2.280 2.519 1.00 96.06 99 THR A C 1
ATOM 770 O O . THR A 1 99 ? 8.275 -1.470 3.308 1.00 96.06 99 THR A O 1
ATOM 773 N N . GLY A 1 100 ? 7.024 -1.901 1.504 1.00 96.38 100 GLY A N 1
ATOM 774 C CA . GLY A 1 100 ? 6.773 -0.513 1.136 1.00 96.38 100 GLY A CA 1
ATOM 775 C C . GLY A 1 100 ? 5.299 -0.137 1.205 1.00 96.38 100 GLY A C 1
ATOM 776 O O . GLY A 1 100 ? 4.460 -0.796 0.587 1.00 96.38 100 GLY A O 1
ATOM 777 N N . PHE A 1 101 ? 5.005 0.967 1.896 1.00 98.06 101 PHE A N 1
ATOM 778 C CA . PHE A 1 101 ? 3.668 1.559 1.939 1.00 98.06 101 PHE A CA 1
ATOM 779 C C . PHE A 1 101 ? 3.730 3.069 1.742 1.00 98.06 101 PHE A C 1
ATOM 781 O O . PHE A 1 101 ? 4.547 3.753 2.353 1.00 98.06 101 PHE A O 1
ATOM 788 N N . GLY A 1 102 ? 2.831 3.617 0.936 1.00 97.31 102 GLY A N 1
ATOM 789 C CA . GLY A 1 102 ? 2.773 5.058 0.727 1.00 97.31 102 GLY A CA 1
ATOM 790 C C . GLY A 1 102 ? 1.348 5.569 0.674 1.00 97.31 102 GLY A C 1
ATOM 791 O O . GLY A 1 102 ? 0.552 5.106 -0.139 1.00 97.31 102 GLY A O 1
ATOM 792 N N . ALA A 1 103 ? 1.018 6.536 1.520 1.00 97.25 103 ALA A N 1
ATOM 793 C CA . ALA A 1 103 ? -0.315 7.122 1.578 1.00 97.25 103 ALA A CA 1
ATOM 794 C C . ALA A 1 103 ? -0.262 8.550 2.125 1.00 97.25 103 ALA A C 1
ATOM 796 O O . ALA A 1 103 ? 0.746 8.987 2.679 1.00 97.25 103 ALA A O 1
ATOM 797 N N . GLY A 1 104 ? -1.378 9.259 1.990 1.00 94.75 104 GLY A N 1
ATOM 798 C CA . GLY A 1 104 ? -1.578 10.562 2.607 1.00 94.75 104 GLY A CA 1
ATOM 799 C C . GLY A 1 104 ? -1.579 11.739 1.630 1.00 94.75 104 GLY A C 1
ATOM 800 O O . GLY A 1 104 ? -1.236 11.589 0.447 1.00 94.75 104 GLY A O 1
ATOM 801 N N . PRO A 1 105 ? -1.972 12.925 2.135 1.00 93.50 105 PRO A N 1
ATOM 802 C CA . PRO A 1 105 ? -2.116 14.130 1.330 1.00 93.50 105 PRO A CA 1
ATOM 803 C C . PRO A 1 105 ? -0.824 14.489 0.590 1.00 93.50 105 PRO A C 1
ATOM 805 O O . PRO A 1 105 ? 0.274 14.363 1.125 1.00 93.50 105 PRO A O 1
ATOM 808 N N . GLY A 1 106 ? -0.947 14.938 -0.661 1.00 91.94 106 GLY A N 1
ATOM 809 C CA . GLY A 1 106 ? 0.203 15.335 -1.483 1.00 91.94 106 GLY A CA 1
ATOM 810 C C . GLY A 1 106 ? 1.027 14.175 -2.059 1.00 91.94 106 GLY A C 1
ATOM 811 O O . GLY A 1 106 ? 2.077 14.416 -2.658 1.00 91.94 106 GLY A O 1
ATOM 812 N N . TYR A 1 107 ? 0.585 12.926 -1.889 1.00 93.56 107 TYR A N 1
ATOM 813 C CA . TYR A 1 107 ? 1.162 11.772 -2.580 1.00 93.56 107 TYR A CA 1
ATOM 814 C C . TYR A 1 107 ? 0.095 10.900 -3.230 1.00 93.56 107 TYR A C 1
ATOM 816 O O . TYR A 1 107 ? 0.075 10.772 -4.452 1.00 93.56 107 TYR A O 1
ATOM 824 N N . MET A 1 108 ? -0.811 10.352 -2.425 1.00 93.44 108 MET A N 1
ATOM 825 C CA . MET A 1 108 ? -1.903 9.504 -2.892 1.00 93.44 108 MET A CA 1
ATOM 826 C C . MET A 1 108 ? -3.229 10.189 -2.598 1.00 93.44 108 MET A C 1
ATOM 828 O O . MET A 1 108 ? -3.371 10.900 -1.605 1.00 93.44 108 MET A O 1
ATOM 832 N N . GLN A 1 109 ? -4.207 10.000 -3.478 1.00 93.38 109 GLN A N 1
ATOM 833 C CA . GLN A 1 109 ? -5.551 10.516 -3.234 1.00 93.38 109 GLN A CA 1
ATOM 834 C C . GLN A 1 109 ? -6.217 9.760 -2.077 1.00 93.38 109 GLN A C 1
ATOM 836 O O . GLN A 1 109 ? -5.886 8.600 -1.802 1.00 93.38 109 GLN A O 1
ATOM 841 N N . ALA A 1 110 ? -7.170 10.425 -1.431 1.00 91.81 110 ALA A N 1
ATOM 842 C CA . ALA A 1 110 ? -7.989 9.872 -0.362 1.00 91.81 110 ALA A CA 1
ATOM 843 C C . ALA A 1 110 ? -8.572 8.496 -0.757 1.00 91.81 110 ALA A C 1
ATOM 845 O O . ALA A 1 110 ? -9.000 8.275 -1.897 1.00 91.81 110 ALA A O 1
ATOM 846 N N . GLY A 1 111 ? -8.470 7.531 0.156 1.00 90.94 111 GLY A N 1
ATOM 847 C CA . GLY A 1 111 ? -8.847 6.129 -0.057 1.00 90.94 111 GLY A CA 1
ATOM 848 C C . GLY A 1 111 ? -7.916 5.268 -0.912 1.00 90.94 111 GLY A C 1
ATOM 849 O O . GLY A 1 111 ? -8.177 4.072 -1.054 1.00 90.94 111 GLY A O 1
ATOM 850 N N . SER A 1 112 ? -6.830 5.819 -1.464 1.00 96.56 112 SER A N 1
ATOM 851 C CA . SER A 1 112 ? -5.792 5.026 -2.141 1.00 96.56 112 SER A CA 1
ATOM 852 C C . SER A 1 112 ? -4.509 4.908 -1.329 1.00 96.56 112 SER A C 1
ATOM 854 O O . SER A 1 112 ? -4.163 5.808 -0.563 1.00 96.56 112 SER A O 1
ATOM 856 N N . MET A 1 113 ? -3.783 3.811 -1.534 1.00 97.88 113 MET A N 1
ATOM 857 C CA . MET A 1 113 ? -2.464 3.585 -0.947 1.00 97.88 113 MET A CA 1
ATOM 858 C C . MET A 1 113 ? -1.579 2.796 -1.915 1.00 97.88 113 MET A C 1
ATOM 860 O O . MET A 1 113 ? -2.050 1.927 -2.651 1.00 97.88 113 MET A O 1
ATOM 864 N N . HIS A 1 114 ? -0.296 3.139 -1.920 1.00 97.75 114 HIS A N 1
ATOM 865 C CA . HIS A 1 114 ? 0.756 2.348 -2.533 1.00 97.75 114 HIS A CA 1
ATOM 866 C C . HIS A 1 114 ? 1.115 1.197 -1.600 1.00 97.75 114 HIS A C 1
ATOM 868 O O . HIS A 1 114 ? 1.328 1.420 -0.406 1.00 97.75 114 HIS A O 1
ATOM 874 N N . ILE A 1 115 ? 1.229 -0.006 -2.146 1.00 97.88 115 ILE A N 1
ATOM 875 C CA . ILE A 1 115 ? 1.571 -1.220 -1.414 1.00 97.88 115 ILE A CA 1
ATOM 876 C C . ILE A 1 115 ? 2.468 -2.106 -2.279 1.00 97.88 115 ILE A C 1
ATOM 878 O O . ILE A 1 115 ? 2.148 -2.384 -3.434 1.00 97.88 115 ILE A O 1
ATOM 882 N N . GLY A 1 116 ? 3.609 -2.545 -1.753 1.00 95.50 116 GLY A N 1
ATOM 883 C CA . GLY A 1 116 ? 4.521 -3.371 -2.539 1.00 95.50 116 GLY A CA 1
ATOM 884 C C . GLY A 1 116 ? 5.903 -3.559 -1.938 1.00 95.50 116 GLY A C 1
ATOM 885 O O . GLY A 1 116 ? 6.138 -3.322 -0.754 1.00 95.50 116 GLY A O 1
ATOM 886 N N . GLY A 1 117 ? 6.817 -4.032 -2.777 1.00 87.38 117 GLY A N 1
ATOM 887 C CA . GLY A 1 117 ? 8.198 -4.321 -2.424 1.00 87.38 117 GLY A CA 1
ATOM 888 C C . GLY A 1 117 ? 9.143 -3.113 -2.463 1.00 87.38 117 GLY A C 1
ATOM 889 O O . GLY A 1 117 ? 8.757 -1.941 -2.521 1.00 87.38 117 GLY A O 1
ATOM 890 N N . GLY A 1 118 ? 10.442 -3.421 -2.461 1.00 86.06 118 GLY A N 1
ATOM 891 C CA . GLY A 1 118 ? 11.543 -2.455 -2.451 1.00 86.06 118 GLY A CA 1
ATOM 892 C C . GLY A 1 118 ? 12.091 -2.183 -1.050 1.00 86.06 118 GLY A C 1
ATOM 893 O O . GLY A 1 118 ? 11.829 -2.939 -0.113 1.00 86.06 118 GLY A O 1
ATOM 894 N N . ASN A 1 119 ? 12.870 -1.103 -0.910 1.00 88.62 119 ASN A N 1
ATOM 895 C CA . ASN A 1 119 ? 13.475 -0.748 0.376 1.00 88.62 119 ASN A CA 1
ATOM 896 C C . ASN A 1 119 ? 12.384 -0.559 1.441 1.00 88.62 119 ASN A C 1
ATOM 898 O O . ASN A 1 119 ? 11.461 0.224 1.173 1.00 88.62 119 ASN A O 1
ATOM 902 N N . PRO A 1 120 ? 12.501 -1.234 2.603 1.00 93.75 120 PRO A N 1
ATOM 903 C CA . PRO A 1 120 ? 11.521 -1.148 3.674 1.00 93.75 120 PRO A CA 1
ATOM 904 C C . PRO A 1 120 ? 11.278 0.287 4.128 1.00 93.75 120 PRO A C 1
ATOM 906 O O . PRO A 1 120 ? 12.230 1.020 4.397 1.00 93.75 120 PRO A O 1
ATOM 909 N N . GLY A 1 121 ? 10.013 0.677 4.251 1.00 95.19 121 GLY A N 1
ATOM 910 C CA . GLY A 1 121 ? 9.657 1.989 4.772 1.00 95.19 121 GLY A CA 1
ATOM 911 C C . GLY A 1 121 ? 8.272 2.470 4.373 1.00 95.19 121 GLY A C 1
ATOM 912 O O . GLY A 1 121 ? 7.548 1.834 3.604 1.00 95.19 121 GLY A O 1
ATOM 913 N N . VAL A 1 122 ? 7.943 3.645 4.904 1.00 97.38 122 VAL A N 1
ATOM 914 C CA . VAL A 1 122 ? 6.710 4.367 4.603 1.00 97.38 122 VAL A CA 1
ATOM 915 C C . VAL A 1 122 ? 7.004 5.754 4.062 1.00 97.38 122 VAL A C 1
ATOM 917 O O . VAL A 1 122 ? 8.051 6.317 4.376 1.00 97.38 122 VAL A O 1
ATOM 920 N N . TRP A 1 123 ? 6.101 6.309 3.257 1.00 97.00 123 TRP A N 1
ATOM 921 C CA . TRP A 1 123 ? 6.234 7.666 2.728 1.00 97.00 123 TRP A CA 1
ATOM 922 C C . TRP A 1 123 ? 4.884 8.357 2.523 1.00 97.00 123 TRP A C 1
ATOM 924 O O . TRP A 1 123 ? 3.844 7.710 2.399 1.00 97.00 123 TRP A O 1
ATOM 934 N N . GLY A 1 124 ? 4.920 9.687 2.478 1.00 95.81 124 GLY A N 1
ATOM 935 C CA . GLY A 1 124 ? 3.769 10.541 2.192 1.00 95.81 124 GLY A CA 1
ATOM 936 C C . GLY A 1 124 ? 4.105 11.553 1.108 1.00 95.81 124 GLY A C 1
ATOM 937 O O . GLY A 1 124 ? 4.718 11.192 0.099 1.00 95.81 124 GLY A O 1
ATOM 938 N N . ALA A 1 125 ? 3.702 12.812 1.308 1.00 95.31 125 ALA A N 1
ATOM 939 C CA . ALA A 1 125 ? 3.779 13.886 0.315 1.00 95.31 125 ALA A CA 1
ATOM 940 C C . ALA A 1 125 ? 5.105 13.909 -0.469 1.00 95.31 125 ALA A C 1
ATOM 942 O O . ALA A 1 125 ? 6.193 13.893 0.116 1.00 95.31 125 ALA A O 1
ATOM 943 N N . GLY A 1 126 ? 5.017 13.944 -1.802 1.00 90.75 126 GLY A N 1
ATOM 944 C CA . GLY A 1 126 ? 6.190 13.946 -2.685 1.00 90.75 126 GLY A CA 1
ATOM 945 C C . GLY A 1 126 ? 7.031 12.661 -2.668 1.00 90.75 126 GLY A C 1
ATOM 946 O O . GLY A 1 126 ? 8.158 12.679 -3.158 1.00 90.75 126 GLY A O 1
ATOM 947 N N . GLY A 1 127 ? 6.523 11.558 -2.106 1.00 90.75 127 GLY A N 1
ATOM 948 C CA . GLY A 1 127 ? 7.229 10.276 -2.055 1.00 90.75 127 GLY A CA 1
ATOM 949 C C . GLY A 1 127 ? 8.341 10.211 -1.004 1.00 90.75 127 GLY A C 1
ATOM 950 O O . GLY A 1 127 ? 9.296 9.456 -1.184 1.00 90.75 127 GLY A O 1
ATOM 951 N N . LYS A 1 128 ? 8.262 11.023 0.059 1.00 92.44 128 LYS A N 1
ATOM 952 C CA . LYS A 1 128 ? 9.312 11.143 1.086 1.00 92.44 128 LYS A CA 1
ATOM 953 C C . LYS A 1 128 ? 8.915 10.467 2.398 1.00 92.44 128 LYS A C 1
ATOM 955 O O . LYS A 1 128 ? 7.751 10.495 2.788 1.00 92.44 128 LYS A O 1
ATOM 960 N N . GLY A 1 129 ? 9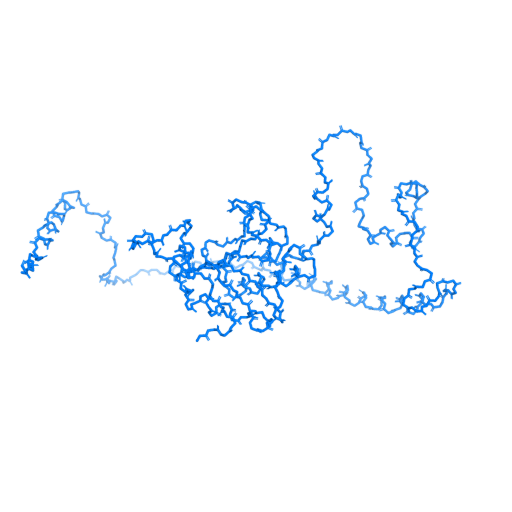.898 9.887 3.089 1.00 92.88 129 GLY A N 1
ATOM 961 C CA . GLY A 1 129 ? 9.680 9.221 4.378 1.00 92.88 129 GLY A CA 1
ATOM 962 C C . GLY A 1 129 ? 9.266 10.180 5.493 1.00 92.88 129 GLY A C 1
ATOM 963 O O . GLY A 1 129 ? 8.317 9.905 6.226 1.00 92.88 129 GLY A O 1
ATOM 964 N N . ASP A 1 130 ? 9.910 11.346 5.565 1.00 93.56 130 ASP A N 1
ATOM 965 C CA . ASP A 1 130 ? 9.655 12.338 6.620 1.00 93.56 130 ASP A CA 1
ATOM 966 C C . ASP A 1 130 ? 8.218 12.874 6.582 1.00 93.56 130 ASP A C 1
ATOM 968 O O . ASP A 1 130 ? 7.616 13.121 7.628 1.00 93.56 130 ASP A O 1
ATOM 972 N N . SER A 1 131 ? 7.640 12.969 5.379 1.00 95.31 131 SER A N 1
ATOM 973 C CA . SER A 1 131 ? 6.270 13.430 5.138 1.00 95.31 131 SER A CA 1
ATOM 974 C C . SER A 1 131 ? 5.211 12.328 5.240 1.00 95.31 131 SER A C 1
ATOM 976 O O . SER A 1 131 ? 4.046 12.590 4.936 1.00 95.31 131 SER A O 1
ATOM 978 N N . ALA A 1 132 ? 5.578 11.098 5.627 1.00 96.62 132 ALA A N 1
ATOM 979 C CA . ALA A 1 132 ? 4.586 10.059 5.881 1.00 96.62 132 ALA A CA 1
ATOM 980 C C . ALA A 1 132 ? 3.663 10.479 7.042 1.00 96.62 132 ALA A C 1
ATOM 982 O O . ALA A 1 132 ? 4.177 10.933 8.069 1.00 96.62 132 ALA A O 1
ATOM 983 N N . PRO A 1 133 ? 2.335 10.300 6.911 1.00 95.75 133 PRO A N 1
ATOM 984 C CA . PRO A 1 133 ? 1.404 10.542 8.008 1.00 95.75 133 PRO A CA 1
ATOM 985 C C . PRO A 1 133 ? 1.750 9.723 9.255 1.00 95.75 133 PRO A C 1
ATOM 987 O O . PRO A 1 133 ? 2.238 8.589 9.145 1.00 95.75 133 PRO A O 1
ATOM 990 N N . ASP A 1 134 ? 1.445 10.249 10.440 1.00 95.81 134 ASP A N 1
ATOM 991 C CA . ASP A 1 134 ? 1.835 9.596 11.694 1.00 95.81 134 ASP A CA 1
ATOM 992 C C . ASP A 1 134 ? 1.103 8.273 11.912 1.00 95.81 134 ASP A C 1
ATOM 994 O O . ASP A 1 134 ? 1.701 7.309 12.398 1.00 95.81 134 ASP A O 1
ATOM 998 N N . TRP A 1 135 ? -0.150 8.165 11.464 1.00 95.62 135 TRP A N 1
ATOM 999 C CA . TRP A 1 135 ? -0.882 6.897 11.465 1.00 95.62 135 TRP A CA 1
ATOM 1000 C C . TRP A 1 135 ? -0.176 5.810 10.653 1.00 95.62 135 TRP A C 1
ATOM 1002 O O . TRP A 1 135 ? -0.157 4.650 11.067 1.00 95.62 135 TRP A O 1
ATOM 1012 N N . LEU A 1 136 ? 0.433 6.178 9.522 1.00 97.00 136 LEU A N 1
ATOM 1013 C CA . LEU A 1 136 ? 1.096 5.241 8.621 1.00 97.00 136 LEU A CA 1
ATOM 1014 C C . LEU A 1 136 ? 2.426 4.781 9.223 1.00 97.00 136 LEU A C 1
ATOM 1016 O O . LEU A 1 136 ? 2.709 3.582 9.262 1.00 97.00 136 LEU A O 1
ATOM 1020 N N . LYS A 1 137 ? 3.210 5.725 9.762 1.00 96.62 137 LYS A N 1
ATOM 1021 C CA . LYS A 1 137 ? 4.437 5.432 10.519 1.00 96.62 137 LYS A CA 1
ATOM 1022 C C . LYS A 1 137 ? 4.143 4.524 11.712 1.00 96.62 137 LYS A C 1
ATOM 1024 O O . LYS A 1 137 ? 4.856 3.545 11.927 1.00 96.62 137 LYS A O 1
ATOM 1029 N N . SER A 1 138 ? 3.086 4.824 12.463 1.00 95.44 138 SER A N 1
ATOM 1030 C CA . SER A 1 138 ? 2.692 4.074 13.658 1.00 95.44 138 SER A CA 1
ATOM 1031 C C . SER A 1 138 ? 2.266 2.649 13.305 1.00 95.44 138 SER A C 1
ATOM 1033 O O . SER A 1 138 ? 2.833 1.694 13.835 1.00 95.44 138 SER A O 1
ATOM 1035 N N . ALA A 1 139 ? 1.363 2.496 12.329 1.00 96.12 139 ALA A N 1
ATOM 1036 C CA . ALA A 1 139 ? 0.899 1.195 11.849 1.00 96.12 139 ALA A CA 1
ATOM 1037 C C . ALA A 1 139 ? 2.039 0.320 11.313 1.00 96.12 139 ALA A C 1
ATOM 1039 O O . ALA A 1 139 ? 2.096 -0.877 11.597 1.00 96.12 139 ALA A O 1
ATOM 1040 N N . TYR A 1 140 ? 2.976 0.919 10.574 1.00 96.38 140 TYR A N 1
ATOM 1041 C CA . TYR A 1 140 ? 4.135 0.205 10.055 1.00 96.38 140 TYR A CA 1
ATOM 1042 C C . TYR A 1 140 ? 5.128 -0.168 11.158 1.00 96.38 140 TYR A C 1
ATOM 1044 O O . TYR A 1 140 ? 5.675 -1.265 11.141 1.00 96.38 140 TYR A O 1
ATOM 1052 N N . ASN A 1 141 ? 5.385 0.695 12.139 1.00 93.94 141 ASN A N 1
ATOM 1053 C CA . ASN A 1 141 ? 6.359 0.414 13.201 1.00 93.94 141 ASN A CA 1
ATOM 1054 C C . ASN A 1 141 ? 5.785 -0.381 14.384 1.00 93.94 141 ASN A C 1
ATOM 1056 O O . ASN A 1 141 ? 6.555 -0.844 15.220 1.00 93.94 141 ASN A O 1
ATOM 1060 N N . GLY A 1 142 ? 4.468 -0.599 14.427 1.00 82.94 142 GLY A N 1
ATOM 1061 C CA . GLY A 1 142 ? 3.795 -1.299 15.525 1.00 82.94 142 GLY A CA 1
ATOM 1062 C C . GLY A 1 142 ? 3.518 -0.413 16.744 1.00 82.94 142 GLY A C 1
ATOM 1063 O O . GLY A 1 142 ? 3.194 -0.930 17.812 1.00 82.94 142 GLY A O 1
ATOM 1064 N N . SER A 1 143 ? 3.623 0.909 16.597 1.00 65.50 143 SER A N 1
ATOM 1065 C CA . SER A 1 143 ? 3.211 1.868 17.625 1.00 65.50 143 SER A CA 1
ATOM 1066 C C . SER A 1 143 ? 1.700 2.087 17.535 1.00 65.50 143 SER A C 1
ATOM 1068 O O . SER A 1 143 ? 1.153 2.196 16.438 1.00 65.50 143 SER A O 1
ATOM 1070 N N . LYS A 1 144 ? 0.996 2.164 18.672 1.00 56.75 144 LYS A N 1
ATOM 1071 C CA . LYS A 1 144 ? -0.424 2.548 18.666 1.00 56.75 144 LYS A CA 1
ATOM 1072 C C . LYS A 1 144 ? -0.541 4.014 18.243 1.00 56.75 144 LYS A C 1
ATOM 1074 O O . LYS A 1 144 ? 0.085 4.873 18.853 1.00 56.75 144 LYS A O 1
ATOM 1079 N N . TYR A 1 145 ? -1.323 4.274 17.202 1.00 52.50 145 TYR A N 1
ATOM 1080 C CA . TYR A 1 145 ? -1.624 5.625 16.740 1.00 52.50 145 TYR A CA 1
ATOM 1081 C C . TYR A 1 145 ? -2.617 6.313 17.689 1.00 52.50 145 TYR A C 1
ATOM 1083 O O . TYR A 1 145 ? -3.679 5.751 17.963 1.00 52.50 145 TYR A O 1
ATOM 1091 N N . ASP A 1 146 ? -2.281 7.518 18.158 1.00 58.53 146 ASP A N 1
ATOM 1092 C CA . ASP A 1 146 ? -3.178 8.387 18.928 1.00 58.53 146 ASP A CA 1
ATOM 1093 C C . ASP A 1 146 ? -3.630 9.577 18.053 1.00 58.53 146 ASP A C 1
ATOM 1095 O O . ASP A 1 146 ? -2.845 10.503 17.822 1.00 58.53 146 ASP A O 1
ATOM 1099 N N . PRO A 1 147 ? -4.885 9.585 17.561 1.00 54.69 147 PRO A N 1
ATOM 1100 C CA . PRO A 1 147 ? -5.392 10.655 16.702 1.00 54.69 147 PRO A CA 1
ATOM 1101 C C . PRO A 1 147 ? -5.490 12.015 17.407 1.00 54.69 147 PRO A C 1
ATOM 1103 O O . PRO A 1 147 ? -5.608 13.035 16.730 1.00 54.69 147 PRO A O 1
ATOM 1106 N N . VAL A 1 148 ? -5.471 12.065 18.744 1.00 57.94 148 VAL A N 1
ATOM 1107 C CA . VAL A 1 148 ? -5.527 13.325 19.500 1.00 57.94 148 VAL A CA 1
ATOM 1108 C C . VAL A 1 148 ? -4.162 14.013 19.491 1.00 57.94 148 VAL A C 1
ATOM 1110 O O . VAL A 1 148 ? -4.092 15.232 19.332 1.00 57.94 148 VAL A O 1
ATOM 1113 N N . ALA A 1 149 ? -3.076 13.241 19.574 1.00 54.78 149 ALA A N 1
ATOM 1114 C CA . ALA A 1 149 ? -1.714 13.766 19.534 1.00 54.78 149 ALA A CA 1
ATOM 1115 C C . ALA A 1 149 ? -1.382 14.442 18.188 1.00 54.78 149 ALA A C 1
ATOM 1117 O O . ALA A 1 149 ? -0.776 15.512 18.179 1.00 54.78 149 ALA A O 1
ATOM 1118 N N . GLU A 1 150 ? -1.834 13.880 17.060 1.00 55.94 150 GLU A N 1
ATOM 1119 C CA . GLU A 1 150 ? -1.579 14.455 15.726 1.00 55.94 150 GLU A CA 1
ATOM 1120 C C . GLU A 1 150 ? -2.372 15.752 15.492 1.00 55.94 150 GLU A C 1
ATOM 1122 O O . GLU A 1 150 ? -1.842 16.699 14.918 1.00 55.94 150 GLU A O 1
ATOM 1127 N N . VAL A 1 151 ? -3.609 15.859 15.996 1.00 55.47 151 VAL A N 1
ATOM 1128 C CA . VAL A 1 151 ? -4.393 17.107 15.898 1.00 55.47 151 VAL A CA 1
ATOM 1129 C C . VAL A 1 151 ? -3.769 18.223 16.747 1.00 55.47 151 VAL A C 1
ATOM 1131 O O . VAL A 1 151 ? -3.765 19.375 16.321 1.00 55.47 151 VAL A O 1
ATOM 1134 N N . ILE A 1 152 ? -3.193 17.896 17.909 1.00 51.56 152 ILE A N 1
ATOM 1135 C CA . ILE A 1 152 ? -2.467 18.862 18.753 1.00 51.56 152 ILE A CA 1
ATOM 1136 C C . ILE A 1 152 ? -1.140 19.284 18.094 1.00 51.56 152 ILE A C 1
ATOM 1138 O O . ILE A 1 152 ? -0.796 20.468 18.098 1.00 51.56 152 ILE A O 1
ATOM 1142 N N . ALA A 1 153 ? -0.418 18.344 17.477 1.00 54.44 153 ALA A N 1
ATOM 1143 C CA . ALA A 1 153 ? 0.822 18.631 16.757 1.00 54.44 153 ALA A CA 1
ATOM 1144 C C . ALA A 1 153 ? 0.584 19.466 15.484 1.00 54.44 153 ALA A C 1
ATOM 1146 O O . ALA A 1 153 ? 1.333 20.401 15.210 1.00 54.44 153 ALA A O 1
ATOM 1147 N N . ALA A 1 154 ? -0.488 19.187 14.736 1.00 51.09 154 ALA A N 1
ATOM 1148 C CA . ALA A 1 154 ? -0.860 19.929 13.531 1.00 51.09 154 ALA A CA 1
ATOM 1149 C C . ALA A 1 154 ? -1.461 21.320 13.819 1.00 51.09 154 ALA A C 1
ATOM 1151 O O . ALA A 1 154 ? -1.494 22.166 12.927 1.00 51.09 154 ALA A O 1
ATOM 1152 N N . ALA A 1 155 ? -1.930 21.569 15.046 1.00 47.19 155 ALA A N 1
ATOM 1153 C CA . ALA A 1 155 ? -2.504 22.849 15.464 1.00 47.19 155 ALA A CA 1
ATOM 1154 C C . ALA A 1 155 ? -1.473 23.839 16.044 1.00 47.19 155 ALA A C 1
ATOM 1156 O O . ALA A 1 155 ? -1.852 24.945 16.428 1.00 47.19 155 ALA A O 1
ATOM 1157 N N . SER A 1 156 ? -0.186 23.477 16.102 1.00 38.84 156 SER A N 1
ATOM 1158 C CA . SER A 1 156 ? 0.867 24.323 16.680 1.00 38.84 156 SER A CA 1
ATOM 1159 C C . SER A 1 156 ? 1.750 24.946 15.581 1.00 38.84 156 SER A C 1
ATOM 1161 O O . SER A 1 156 ? 2.613 24.252 15.040 1.00 38.84 156 SER A O 1
ATOM 1163 N N . PRO A 1 157 ? 1.591 26.236 15.220 1.00 47.47 157 PRO A N 1
ATOM 1164 C CA . PRO A 1 157 ? 2.625 26.958 14.483 1.00 47.47 157 PRO A CA 1
ATOM 1165 C C . PRO A 1 157 ? 3.840 27.244 15.391 1.00 47.47 157 PRO A C 1
ATOM 1167 O O . PRO A 1 157 ? 3.711 27.373 16.604 1.00 47.47 157 PRO A O 1
ATOM 1170 N N . THR A 1 158 ? 5.019 27.302 14.765 1.00 41.50 158 THR A N 1
ATOM 1171 C CA . THR A 1 158 ? 6.389 27.521 15.288 1.00 41.50 158 THR A CA 1
ATOM 1172 C C . THR A 1 158 ? 6.532 28.527 16.452 1.00 41.50 158 THR A C 1
ATOM 1174 O O . THR A 1 158 ? 5.738 29.459 16.555 1.00 41.50 158 THR A O 1
ATOM 1177 N N . PRO A 1 159 ? 7.578 28.391 17.300 1.00 46.16 159 PRO A N 1
ATOM 1178 C CA . PRO A 1 159 ? 7.642 29.023 18.607 1.00 46.16 159 PRO A CA 1
ATOM 1179 C C . PRO A 1 159 ? 8.205 30.443 18.517 1.00 46.16 159 PRO A C 1
ATOM 1181 O O . PRO A 1 159 ? 9.364 30.644 18.158 1.00 46.16 159 PRO A O 1
ATOM 1184 N N . GLU A 1 160 ? 7.414 31.421 18.939 1.00 37.66 160 GLU A N 1
ATOM 1185 C CA . GLU A 1 160 ? 7.948 32.641 19.531 1.00 37.66 160 GLU A CA 1
ATOM 1186 C C . GLU A 1 160 ? 7.795 32.515 21.047 1.00 37.66 160 GLU A C 1
ATOM 1188 O O . GLU A 1 160 ? 6.690 32.478 21.586 1.00 37.66 160 GLU A O 1
ATOM 1193 N N . THR A 1 161 ? 8.922 32.393 21.747 1.00 42.50 161 THR A N 1
ATOM 1194 C CA . THR A 1 161 ? 8.982 32.536 23.203 1.00 42.50 161 THR A CA 1
ATOM 1195 C C . THR A 1 161 ? 8.541 33.959 23.559 1.00 42.50 161 THR A C 1
ATOM 1197 O O . THR A 1 161 ? 9.049 34.915 22.968 1.00 42.50 161 THR A O 1
ATOM 1200 N N . PRO A 1 162 ? 7.671 34.134 24.567 1.00 42.28 162 PRO A N 1
ATOM 1201 C CA . PRO A 1 162 ? 8.245 34.448 25.873 1.00 42.28 162 PRO A CA 1
ATOM 1202 C C . PRO A 1 162 ? 7.511 33.835 27.081 1.00 42.28 162 PRO A C 1
ATOM 1204 O O . PRO A 1 162 ? 6.315 33.577 27.065 1.00 42.28 162 PRO A O 1
ATOM 1207 N N . ALA A 1 163 ? 8.292 33.746 28.160 1.00 37.62 163 ALA A N 1
ATOM 1208 C CA . ALA A 1 163 ? 7.920 33.630 29.570 1.00 37.62 163 ALA A CA 1
ATOM 1209 C C . ALA A 1 163 ? 7.328 32.293 30.060 1.00 37.62 163 ALA A C 1
ATOM 1211 O O . ALA A 1 163 ? 6.162 31.960 29.893 1.00 37.62 163 ALA A O 1
ATOM 1212 N N . VAL A 1 164 ? 8.208 31.582 30.765 1.00 49.19 164 VAL A N 1
ATOM 1213 C CA . VAL A 1 164 ? 8.017 30.400 31.608 1.00 49.19 164 VAL A CA 1
ATOM 1214 C C . VAL A 1 164 ? 6.753 30.508 32.477 1.00 49.19 164 VAL A C 1
ATOM 1216 O O . VAL A 1 164 ? 6.716 31.270 33.440 1.00 49.19 164 VAL A O 1
ATOM 1219 N N . ALA A 1 165 ? 5.743 29.701 32.160 1.00 43.94 165 ALA A N 1
ATOM 1220 C CA . ALA A 1 165 ? 4.842 29.127 33.149 1.00 43.94 165 ALA A CA 1
ATOM 1221 C C . ALA A 1 165 ? 5.179 27.635 33.200 1.00 43.94 165 ALA A C 1
ATOM 1223 O O . ALA A 1 165 ? 5.275 26.986 32.159 1.00 43.94 165 ALA A O 1
ATOM 1224 N N . GLU A 1 166 ? 5.459 27.132 34.397 1.00 44.72 166 GLU A N 1
ATOM 1225 C CA . GLU A 1 166 ? 5.853 25.749 34.655 1.00 44.72 166 GLU A CA 1
ATOM 1226 C C . GLU A 1 166 ? 4.827 24.796 34.015 1.00 44.72 166 GLU A C 1
ATOM 1228 O O . GLU A 1 166 ? 3.649 24.790 34.380 1.00 44.72 166 GLU A O 1
ATOM 1233 N N . VAL A 1 167 ? 5.249 24.054 32.988 1.00 47.66 167 VAL A N 1
ATOM 1234 C CA . VAL A 1 167 ? 4.384 23.088 32.311 1.00 47.66 167 VAL A CA 1
ATOM 1235 C C . VAL A 1 167 ? 4.203 21.918 33.264 1.00 47.66 167 VAL A C 1
ATOM 1237 O O . VAL A 1 167 ? 5.124 21.152 33.528 1.00 47.66 167 VAL A O 1
ATOM 1240 N N . ASP A 1 168 ? 3.001 21.804 33.815 1.00 54.25 168 ASP A N 1
ATOM 1241 C CA . ASP A 1 168 ? 2.584 20.636 34.574 1.00 54.25 168 ASP A CA 1
ATOM 1242 C C . ASP A 1 168 ? 2.436 19.440 33.613 1.00 54.25 168 ASP A C 1
ATOM 1244 O O . ASP A 1 168 ? 1.366 19.219 33.031 1.00 54.25 168 ASP A O 1
ATOM 1248 N N . ASP A 1 169 ? 3.529 18.688 33.445 1.00 54.38 169 ASP A N 1
ATOM 1249 C CA . ASP A 1 169 ? 3.684 17.494 32.591 1.00 54.38 169 ASP A CA 1
ATOM 1250 C C . ASP A 1 169 ? 2.846 16.281 33.047 1.00 54.38 169 ASP A C 1
ATOM 1252 O O . ASP A 1 169 ? 2.949 15.178 32.497 1.00 54.38 169 ASP A O 1
ATOM 1256 N N . ARG A 1 170 ? 1.968 16.442 34.045 1.00 64.75 170 ARG A N 1
ATOM 1257 C CA . ARG A 1 170 ? 1.045 15.381 34.454 1.00 64.75 170 ARG A CA 1
ATOM 1258 C C . ARG A 1 170 ? 0.068 15.041 33.326 1.00 64.75 170 ARG A C 1
ATOM 1260 O O . ARG A 1 170 ? -0.615 15.909 32.768 1.00 64.75 170 ARG A O 1
ATOM 1267 N N . SER A 1 171 ? -0.034 13.742 33.035 1.00 56.59 171 SER A N 1
ATOM 1268 C CA . SER A 1 171 ? -0.991 13.196 32.070 1.00 56.59 171 SER A CA 1
ATOM 1269 C C . SER A 1 171 ? -2.427 13.575 32.444 1.00 56.59 171 SER A C 1
ATOM 1271 O O . SER A 1 171 ? -2.759 13.745 33.621 1.00 56.59 171 SER A O 1
ATOM 1273 N N . LEU A 1 172 ? -3.309 13.657 31.448 1.00 63.91 172 LEU A N 1
ATOM 1274 C CA . LEU A 1 172 ? -4.723 13.990 31.646 1.00 63.91 172 LEU A CA 1
ATOM 1275 C C . LEU A 1 172 ? -5.408 13.035 32.645 1.00 63.91 172 LEU A C 1
ATOM 1277 O O . LEU A 1 172 ? -6.254 13.462 33.425 1.00 63.91 172 LEU A O 1
ATOM 1281 N N . GLY A 1 173 ? -4.973 11.770 32.692 1.00 61.81 173 GLY A N 1
ATOM 1282 C CA . GLY A 1 173 ? -5.438 10.790 33.675 1.00 61.81 173 GLY A CA 1
ATOM 1283 C C . GLY A 1 173 ? -5.056 11.153 35.109 1.00 61.81 173 GLY A C 1
ATOM 1284 O O . GLY A 1 173 ? -5.886 11.037 36.001 1.00 61.81 173 GLY A O 1
ATOM 1285 N N . THR A 1 174 ? -3.843 11.664 35.324 1.00 63.06 174 THR A N 1
ATOM 1286 C CA . THR A 1 174 ? -3.349 12.101 36.639 1.00 63.06 174 THR A CA 1
ATOM 1287 C C . THR A 1 174 ? -4.093 13.347 37.124 1.00 63.06 174 THR A C 1
ATOM 1289 O O . THR A 1 174 ? -4.484 13.412 38.282 1.00 63.06 174 THR A O 1
ATOM 1292 N N . LYS A 1 175 ? -4.383 14.290 36.218 1.00 63.91 175 LYS A N 1
ATOM 1293 C CA . LYS A 1 175 ? -5.135 15.520 36.524 1.00 63.91 175 LYS A CA 1
ATOM 1294 C C . LYS A 1 175 ? -6.596 15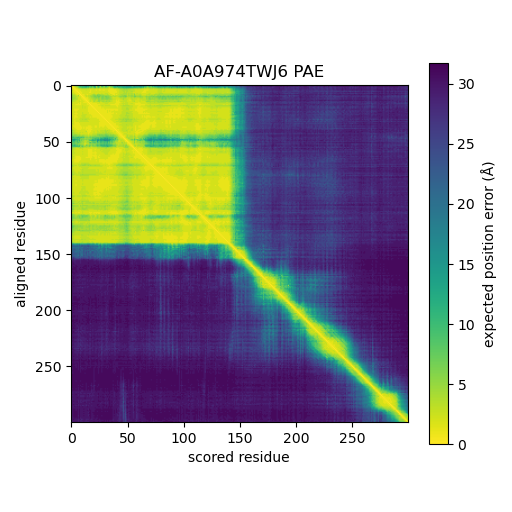.233 36.885 1.00 63.91 175 LYS A C 1
ATOM 1296 O O . LYS A 1 175 ? -7.131 15.798 37.832 1.00 63.91 175 LYS A O 1
ATOM 1301 N N . VAL A 1 176 ? -7.236 14.301 36.176 1.00 64.31 176 VAL A N 1
ATOM 1302 C CA . VAL A 1 176 ? -8.600 13.857 36.508 1.00 64.31 176 VAL A CA 1
ATOM 1303 C C . VAL A 1 176 ? -8.625 13.094 37.837 1.00 64.31 176 VAL A C 1
ATOM 1305 O O . VAL A 1 176 ? -9.551 13.287 38.623 1.00 64.31 176 VAL A O 1
ATOM 1308 N N . PHE A 1 177 ? -7.608 12.273 38.120 1.00 61.97 177 PHE A N 1
ATOM 1309 C CA . PHE A 1 177 ? -7.499 11.547 39.389 1.00 61.97 177 PHE A CA 1
ATOM 1310 C C . PHE A 1 177 ? -7.275 12.482 40.587 1.00 61.97 177 PHE A C 1
ATOM 1312 O O . PHE A 1 177 ? -7.951 12.328 41.601 1.00 61.97 177 PHE A O 1
ATOM 1319 N N . ASP A 1 178 ? -6.393 13.478 40.464 1.00 57.19 178 ASP A N 1
ATOM 1320 C CA . ASP A 1 178 ? -6.115 14.454 41.528 1.00 57.19 178 ASP A CA 1
ATOM 1321 C C . ASP A 1 178 ? -7.335 15.338 41.834 1.00 57.19 178 ASP A C 1
ATOM 1323 O O . ASP A 1 178 ? -7.667 15.579 42.996 1.00 57.19 178 ASP A O 1
ATOM 1327 N N . ARG A 1 179 ? -8.093 15.736 40.804 1.00 61.75 179 ARG A N 1
ATOM 1328 C CA . ARG A 1 179 ? -9.351 16.475 40.984 1.00 61.75 179 ARG A CA 1
ATOM 1329 C C . ARG A 1 179 ? -10.455 15.630 41.621 1.00 61.75 179 ARG A C 1
ATOM 1331 O O . ARG A 1 179 ? -11.260 16.154 42.387 1.00 61.75 179 ARG A O 1
ATOM 1338 N N . LEU A 1 180 ? -10.491 14.328 41.327 1.00 56.97 180 LEU A N 1
ATOM 1339 C CA . LEU A 1 180 ? -11.439 13.386 41.931 1.00 56.97 180 LEU A CA 1
ATOM 1340 C C . LEU A 1 180 ? -11.079 13.061 43.392 1.00 56.97 180 LEU A C 1
ATOM 1342 O O . LEU A 1 180 ? -11.973 12.798 44.194 1.00 56.97 180 LEU A O 1
ATOM 1346 N N . LEU A 1 181 ? -9.789 13.111 43.741 1.00 65.62 181 LEU A N 1
ATOM 1347 C CA . LEU A 1 181 ? -9.276 12.898 45.099 1.00 65.62 181 LEU A CA 1
ATOM 1348 C C . LEU A 1 181 ? -9.154 14.192 45.924 1.00 65.62 181 LEU A C 1
ATOM 1350 O O . LEU A 1 181 ? -8.872 14.120 47.118 1.00 65.62 181 LEU A O 1
ATOM 1354 N N . GLY A 1 182 ? -9.397 15.359 45.320 1.00 50.16 182 GLY A N 1
ATOM 1355 C CA . GLY A 1 182 ? -9.368 16.657 45.998 1.00 50.16 182 GLY A CA 1
ATOM 1356 C C . GLY A 1 182 ? -7.966 17.126 46.404 1.00 50.16 182 GLY A C 1
ATOM 1357 O O . GLY A 1 182 ? -7.844 17.908 47.343 1.00 50.16 182 GLY A O 1
ATOM 1358 N N . SER A 1 183 ? -6.916 16.652 45.727 1.00 57.56 183 SER A N 1
ATOM 1359 C CA . SER A 1 183 ? -5.510 16.965 46.028 1.00 57.56 183 SER A CA 1
ATOM 1360 C C . SER A 1 183 ? -4.976 18.218 45.313 1.00 57.56 183 SER A C 1
ATOM 1362 O O . SER A 1 183 ? -3.797 18.540 45.453 1.00 57.56 183 SER A O 1
ATOM 1364 N N . GLU A 1 184 ? -5.809 18.944 44.558 1.00 52.03 184 GLU A N 1
ATOM 1365 C CA . GLU A 1 184 ? -5.390 20.158 43.843 1.00 52.03 184 GLU A CA 1
ATOM 1366 C C . GLU A 1 184 ? -5.181 21.355 44.788 1.00 52.03 184 GLU A C 1
ATOM 1368 O O . GLU A 1 184 ? -5.996 21.638 45.670 1.00 52.03 184 GLU A O 1
ATOM 1373 N N . THR A 1 185 ? -4.103 22.115 44.569 1.00 61.56 185 THR A N 1
ATOM 1374 C CA . THR A 1 185 ? -3.876 23.385 45.273 1.00 61.56 185 THR A CA 1
ATOM 1375 C C . THR A 1 185 ? -4.736 24.515 44.674 1.00 61.56 185 THR A C 1
ATOM 1377 O O . THR A 1 185 ? -5.085 24.477 43.490 1.00 61.56 185 THR A O 1
ATOM 1380 N N . PRO A 1 186 ? -5.068 25.578 45.438 1.00 52.72 186 PRO A N 1
ATOM 1381 C CA . PRO A 1 186 ? -5.900 26.690 44.952 1.00 52.72 186 PRO A CA 1
ATOM 1382 C C . PRO A 1 186 ? -5.349 27.432 43.720 1.00 52.72 186 PRO A C 1
ATOM 1384 O O . PRO A 1 186 ? -6.104 28.108 43.019 1.00 52.72 186 PRO A O 1
ATOM 1387 N N . GLU A 1 187 ? -4.046 27.326 43.453 1.00 52.41 187 GLU A N 1
ATOM 1388 C CA . GLU A 1 187 ? -3.400 27.890 42.263 1.00 52.41 187 GLU A CA 1
ATOM 1389 C C . GLU A 1 187 ? -3.608 27.015 41.016 1.00 52.41 187 GLU A C 1
ATOM 1391 O O . GLU A 1 187 ? -3.818 27.551 39.928 1.00 52.41 187 GLU A O 1
ATOM 1396 N N . GLN A 1 188 ? -3.684 25.687 41.167 1.00 53.94 188 GLN A N 1
ATOM 1397 C CA . GLN A 1 188 ? -3.942 24.740 40.070 1.00 53.94 188 GLN A CA 1
ATOM 1398 C C . GLN A 1 188 ? -5.391 24.818 39.565 1.00 53.94 188 GLN A C 1
ATOM 1400 O O . GLN A 1 188 ? -5.643 24.753 38.360 1.00 53.94 188 GLN A O 1
ATOM 1405 N N . ALA A 1 189 ? -6.342 25.083 40.466 1.00 55.50 189 ALA A N 1
ATOM 1406 C CA . ALA A 1 189 ? -7.752 25.260 40.120 1.00 55.50 189 ALA A CA 1
ATOM 1407 C C . ALA A 1 189 ? -8.019 26.508 39.249 1.00 55.50 189 ALA A C 1
ATOM 1409 O O . ALA A 1 189 ? -8.996 26.538 38.500 1.00 55.50 189 ALA A O 1
ATOM 1410 N N . LYS A 1 190 ? -7.157 27.535 39.321 1.00 50.97 190 LYS A N 1
ATOM 1411 C CA . LYS A 1 190 ? -7.301 28.783 38.545 1.00 50.97 190 LYS A CA 1
ATOM 1412 C C . LYS A 1 190 ? -6.740 28.692 37.123 1.00 50.97 190 LYS A C 1
ATOM 1414 O O . LYS A 1 190 ? -7.172 29.459 36.269 1.00 50.97 190 LYS A O 1
ATOM 1419 N N . ALA A 1 191 ? -5.816 27.766 36.859 1.00 48.84 191 ALA A N 1
ATOM 1420 C CA . ALA A 1 191 ? -5.191 27.588 35.544 1.00 48.84 191 ALA A CA 1
ATOM 1421 C C . ALA A 1 191 ? -5.965 26.629 34.612 1.00 48.84 191 ALA A C 1
ATOM 1423 O O . ALA A 1 191 ? -5.684 26.555 33.416 1.00 48.84 191 ALA A O 1
ATOM 1424 N N . SER A 1 192 ? -6.961 25.901 35.129 1.00 46.38 192 SER A N 1
ATOM 1425 C CA . SER A 1 192 ? -7.746 24.932 34.358 1.00 46.38 192 SER A CA 1
ATOM 1426 C C . SER A 1 192 ? -8.882 25.605 33.572 1.00 46.38 192 SER A C 1
ATOM 1428 O O . SER A 1 192 ? -10.021 25.664 34.038 1.00 46.38 192 SER A O 1
ATOM 1430 N N . VAL A 1 193 ? -8.614 26.028 32.333 1.00 49.34 193 VAL A N 1
ATOM 1431 C CA . VAL A 1 193 ? -9.656 26.401 31.354 1.00 49.34 193 VAL A CA 1
ATOM 1432 C C . VAL A 1 193 ? -10.247 25.127 30.731 1.00 49.34 193 VAL A C 1
ATOM 1434 O O . VAL A 1 193 ? -9.924 24.753 29.609 1.00 49.34 193 VAL A O 1
ATOM 1437 N N . LEU A 1 194 ? -11.095 24.418 31.479 1.00 42.09 194 LEU A N 1
ATOM 1438 C CA . LEU A 1 194 ? -11.901 23.304 30.962 1.00 42.09 194 LEU A CA 1
ATOM 1439 C C . LEU A 1 194 ? -13.391 23.641 31.122 1.00 42.09 194 LEU A C 1
ATOM 1441 O O . LEU A 1 194 ? -13.793 24.070 32.206 1.00 42.09 194 LEU A O 1
ATOM 1445 N N . PRO A 1 195 ? -14.230 23.458 30.086 1.00 42.59 195 PRO A N 1
ATOM 1446 C CA . PRO A 1 195 ? -15.666 23.668 30.208 1.00 42.59 195 PRO A CA 1
ATOM 1447 C C . PRO A 1 195 ? -16.301 22.593 31.104 1.00 42.59 195 PRO A C 1
ATOM 1449 O O . PRO A 1 195 ? -16.060 21.397 30.939 1.00 42.59 195 PRO A O 1
ATOM 1452 N N . ASN A 1 196 ? -17.147 23.028 32.042 1.00 50.16 196 ASN A N 1
ATOM 1453 C CA . ASN A 1 196 ? -18.004 22.162 32.854 1.00 50.16 196 ASN A CA 1
ATOM 1454 C C . ASN A 1 196 ? -19.041 21.473 31.961 1.00 50.16 196 ASN A C 1
ATOM 1456 O O . ASN A 1 196 ? -20.131 22.002 31.750 1.00 50.16 196 ASN A O 1
ATOM 1460 N N . VAL A 1 197 ? -18.722 20.288 31.447 1.00 44.31 197 VAL A N 1
ATOM 1461 C CA . VAL A 1 197 ? -19.715 19.422 30.807 1.00 44.31 197 VAL A CA 1
ATOM 1462 C C . VAL A 1 197 ? -19.506 17.994 31.293 1.00 44.31 197 VAL A C 1
ATOM 1464 O O . VAL A 1 197 ? -18.798 17.201 30.681 1.00 44.31 197 VAL A O 1
ATOM 1467 N N . LEU A 1 198 ? -20.139 17.667 32.419 1.00 44.41 198 LEU A N 1
ATOM 1468 C CA . LEU A 1 198 ? -20.479 16.287 32.747 1.00 44.41 198 LEU A CA 1
ATOM 1469 C C . LEU A 1 198 ? -21.986 16.114 32.511 1.00 44.41 198 LEU A C 1
ATOM 1471 O O . LEU A 1 198 ? -22.760 16.941 32.995 1.00 44.41 198 LEU A O 1
ATOM 1475 N N . PRO A 1 199 ? -22.426 15.082 31.773 1.00 46.19 199 PRO A N 1
ATOM 1476 C CA . PRO A 1 199 ? -23.844 14.778 31.645 1.00 46.19 199 PRO A CA 1
ATOM 1477 C C . PRO A 1 199 ? -24.409 14.264 32.980 1.00 46.19 199 PRO A C 1
ATOM 1479 O O . PRO A 1 199 ? -23.769 13.477 33.676 1.00 46.19 199 PRO A O 1
ATOM 1482 N N . ASP A 1 200 ? -25.647 14.652 33.303 1.00 48.81 200 ASP A N 1
ATOM 1483 C CA . ASP A 1 200 ? -26.401 14.236 34.505 1.00 48.81 200 ASP A CA 1
ATOM 1484 C C . ASP A 1 200 ? -26.691 12.715 34.567 1.00 48.81 200 ASP A C 1
ATOM 1486 O O . ASP A 1 200 ? -27.325 12.211 35.498 1.00 48.81 200 ASP A O 1
ATOM 1490 N N . THR A 1 201 ? -26.269 11.946 33.562 1.00 44.34 201 THR A N 1
ATOM 1491 C CA . THR A 1 201 ? -26.445 10.495 33.494 1.00 44.34 201 THR A CA 1
ATOM 1492 C C . THR A 1 201 ? -25.292 9.880 32.710 1.00 44.34 201 THR A C 1
ATOM 1494 O O . THR A 1 201 ? -25.092 10.187 31.537 1.00 44.34 201 THR A O 1
ATOM 1497 N N . PHE A 1 202 ? -24.552 8.978 33.351 1.00 40.38 202 PHE A N 1
ATOM 1498 C CA . PHE A 1 202 ? -23.536 8.152 32.706 1.00 40.38 202 PHE A CA 1
ATOM 1499 C C . PHE A 1 202 ? -23.913 6.689 32.937 1.00 40.38 202 PHE A C 1
ATOM 1501 O O . PHE A 1 202 ? -24.135 6.285 34.077 1.00 40.38 202 PHE A O 1
ATOM 1508 N N . MET A 1 203 ? -24.057 5.911 31.858 1.00 41.97 203 MET A N 1
ATOM 1509 C CA . MET A 1 203 ? -24.404 4.480 31.919 1.00 41.97 203 MET A CA 1
ATOM 1510 C C . MET A 1 203 ? -25.672 4.168 32.748 1.00 41.97 203 MET A C 1
ATOM 1512 O O . MET A 1 203 ? -25.709 3.209 33.511 1.00 41.97 203 MET A O 1
ATOM 1516 N N . GLY A 1 204 ? -26.720 4.991 32.628 1.00 51.09 204 GLY A N 1
ATOM 1517 C CA . GLY A 1 204 ? -28.024 4.718 33.250 1.00 51.09 204 GLY A CA 1
ATOM 1518 C C . GLY A 1 204 ? -28.106 4.927 34.768 1.00 51.09 204 GLY A C 1
ATOM 1519 O O . GLY A 1 204 ? -29.121 4.573 35.364 1.00 51.09 204 GLY A O 1
ATOM 1520 N N . VAL A 1 205 ? -27.089 5.523 35.403 1.00 46.66 205 VAL A N 1
ATOM 1521 C CA . VAL A 1 205 ? -27.092 5.815 36.846 1.00 46.66 205 VAL A CA 1
ATOM 1522 C C . VAL A 1 205 ? -27.073 7.325 37.090 1.00 46.66 205 VAL A C 1
ATOM 1524 O O . VAL A 1 205 ? -26.293 8.066 36.490 1.00 46.66 205 VAL A O 1
ATOM 1527 N N . ASN A 1 206 ? -27.959 7.783 37.978 1.00 48.66 206 ASN A N 1
ATOM 1528 C CA . ASN A 1 206 ? -28.080 9.183 38.374 1.00 48.66 206 ASN A CA 1
ATOM 1529 C C . ASN A 1 206 ? -26.957 9.555 39.358 1.00 48.66 206 ASN A C 1
ATOM 1531 O O . ASN A 1 206 ? -26.897 9.044 40.479 1.00 48.66 206 ASN A O 1
ATOM 1535 N N . THR A 1 207 ? -26.086 10.474 38.948 1.00 54.53 207 THR A N 1
ATOM 1536 C CA . THR A 1 207 ? -24.902 10.921 39.699 1.00 54.53 207 THR A CA 1
ATOM 1537 C C . THR A 1 207 ? -25.229 11.751 40.948 1.00 54.53 207 THR A C 1
ATOM 1539 O O . THR A 1 207 ? -24.341 11.995 41.759 1.00 54.53 207 THR A O 1
ATOM 1542 N N . LYS A 1 208 ? -26.496 12.127 41.188 1.00 47.91 208 LYS A N 1
ATOM 1543 C CA . LYS A 1 208 ? -26.906 12.904 42.378 1.00 47.91 208 LYS A CA 1
ATOM 1544 C C . LYS A 1 208 ? -27.147 12.073 43.646 1.00 47.91 208 LYS A C 1
ATOM 1546 O O . LYS A 1 208 ? -27.420 12.651 44.694 1.00 47.91 208 LYS A O 1
ATOM 1551 N N . LYS A 1 209 ? -27.055 10.738 43.595 1.00 50.19 209 LYS A N 1
ATOM 1552 C CA . LYS A 1 209 ? -27.237 9.850 44.771 1.00 50.19 209 LYS A CA 1
ATOM 1553 C C . LYS A 1 209 ? -26.098 8.832 44.965 1.00 50.19 209 LYS A C 1
ATOM 1555 O O . LYS A 1 209 ? -26.326 7.715 45.425 1.00 50.19 209 LYS A O 1
ATOM 1560 N N . GLY A 1 210 ? -24.868 9.199 44.608 1.00 46.44 210 GLY A N 1
ATOM 1561 C CA . GLY A 1 210 ? -23.697 8.324 44.706 1.00 46.44 210 GLY A CA 1
ATOM 1562 C C . GLY A 1 210 ? -22.990 8.384 46.063 1.00 46.44 210 GLY A C 1
ATOM 1563 O O . GLY A 1 210 ? -22.282 9.347 46.324 1.00 46.44 210 GLY A O 1
ATOM 1564 N N . ILE A 1 211 ? -23.121 7.336 46.887 1.00 45.53 211 ILE A N 1
ATOM 1565 C CA . ILE A 1 211 ? -22.169 7.046 47.988 1.00 45.53 211 ILE A CA 1
ATOM 1566 C C . ILE A 1 211 ? -21.734 5.563 48.012 1.00 45.53 211 ILE A C 1
ATOM 1568 O O . ILE A 1 211 ? -20.604 5.270 48.384 1.00 45.53 211 ILE A O 1
ATOM 1572 N N . ASN A 1 212 ? -22.528 4.611 47.506 1.00 47.16 212 ASN A N 1
ATOM 1573 C CA . ASN A 1 212 ? -22.220 3.178 47.689 1.00 47.16 212 ASN A CA 1
ATOM 1574 C C . ASN A 1 212 ? -21.491 2.466 46.532 1.00 47.16 212 ASN A C 1
ATOM 1576 O O . ASN A 1 212 ? -21.278 1.260 46.615 1.00 47.16 212 ASN A O 1
ATOM 1580 N N . MET A 1 213 ? -21.069 3.165 45.472 1.00 48.44 213 MET A N 1
ATOM 1581 C CA . MET A 1 213 ? -20.350 2.526 44.352 1.00 48.44 213 MET A CA 1
ATOM 1582 C C . MET A 1 213 ? -18.817 2.587 44.490 1.00 48.44 213 MET A C 1
ATOM 1584 O O . MET A 1 213 ? -18.112 1.765 43.910 1.00 48.44 213 MET A O 1
ATOM 1588 N N . LEU A 1 214 ? -18.288 3.514 45.299 1.00 47.88 214 LEU A N 1
ATOM 1589 C CA . LEU A 1 214 ? -16.841 3.725 45.420 1.00 47.88 214 LEU A CA 1
ATOM 1590 C C . LEU A 1 214 ? -16.142 2.595 46.195 1.00 47.88 214 LEU A C 1
ATOM 1592 O O . LEU A 1 214 ? -15.014 2.240 45.871 1.00 47.88 214 LEU A O 1
ATOM 1596 N N . GLY A 1 215 ? -16.829 1.993 47.174 1.00 46.25 215 GLY A N 1
ATOM 1597 C CA . GLY A 1 215 ? -16.283 0.894 47.977 1.00 46.25 215 GLY A CA 1
ATOM 1598 C C . GLY A 1 215 ? -16.173 -0.425 47.210 1.00 46.25 215 GLY A C 1
ATOM 1599 O O . GLY A 1 215 ? -15.166 -1.109 47.308 1.00 46.25 215 GLY A O 1
ATOM 1600 N N . ALA A 1 216 ? -17.173 -0.764 46.391 1.00 49.47 216 ALA A N 1
ATOM 1601 C CA . ALA A 1 216 ? -17.165 -2.017 45.630 1.00 49.47 216 ALA A CA 1
ATOM 1602 C C . ALA A 1 216 ? -16.175 -1.990 44.451 1.00 49.47 216 ALA A C 1
ATOM 1604 O O . ALA A 1 216 ? -15.618 -3.023 44.086 1.00 49.47 216 ALA A O 1
ATOM 1605 N N . LEU A 1 217 ? -15.928 -0.809 43.872 1.00 42.97 217 LEU A N 1
ATOM 1606 C CA . LEU A 1 217 ? -14.969 -0.644 42.782 1.00 42.97 217 LEU A CA 1
ATOM 1607 C C . LEU A 1 217 ? -13.524 -0.557 43.302 1.00 42.97 217 LEU A C 1
ATOM 1609 O O . LEU A 1 217 ? -12.631 -1.145 42.699 1.00 42.97 217 LEU A O 1
ATOM 1613 N N . SER A 1 218 ? -13.279 0.107 44.441 1.00 51.72 218 SER A N 1
ATOM 1614 C CA . SER A 1 218 ? -11.930 0.189 45.019 1.00 51.72 218 SER A CA 1
ATOM 1615 C C . SER A 1 218 ? -11.410 -1.172 45.488 1.00 51.72 218 SER A C 1
ATOM 1617 O O . SER A 1 218 ? -10.238 -1.468 45.270 1.00 51.72 218 SER A O 1
ATOM 1619 N N . SER A 1 219 ? -12.272 -2.036 46.036 1.00 46.78 219 SER A N 1
ATOM 1620 C CA . SER A 1 219 ? -11.886 -3.399 46.423 1.00 46.78 219 SER A CA 1
ATOM 1621 C C . SER A 1 219 ? -11.490 -4.260 45.218 1.00 46.78 219 SER A C 1
ATOM 1623 O O . SER A 1 219 ? -10.475 -4.946 45.267 1.00 46.78 219 SER A O 1
ATOM 1625 N N . ALA A 1 220 ? -12.214 -4.165 44.097 1.00 49.06 220 ALA A N 1
ATOM 1626 C CA . ALA A 1 220 ? -11.914 -4.952 42.897 1.00 49.06 220 ALA A CA 1
ATOM 1627 C C . ALA A 1 220 ? -10.600 -4.533 42.198 1.00 49.06 220 ALA A C 1
ATOM 1629 O O . ALA A 1 220 ? -9.906 -5.369 41.611 1.00 49.06 220 ALA A O 1
ATOM 1630 N N . PHE A 1 221 ? -10.229 -3.249 42.278 1.00 48.03 221 PHE A N 1
ATOM 1631 C CA . PHE A 1 221 ? -8.976 -2.744 41.703 1.00 48.03 221 PHE A CA 1
ATOM 1632 C C . PHE A 1 221 ? -7.770 -2.865 42.646 1.00 48.03 221 PHE A C 1
ATOM 1634 O O . PHE A 1 221 ? -6.654 -3.064 42.162 1.00 48.03 221 PHE A O 1
ATOM 1641 N N . ALA A 1 222 ? -7.968 -2.797 43.966 1.00 54.34 222 ALA A N 1
ATOM 1642 C CA . ALA A 1 222 ? -6.889 -2.972 44.938 1.00 54.34 222 ALA A CA 1
ATOM 1643 C C . ALA A 1 222 ? -6.324 -4.404 44.925 1.00 54.34 222 ALA A C 1
ATOM 1645 O O . ALA A 1 222 ? -5.102 -4.573 44.921 1.00 54.34 222 ALA A O 1
ATOM 1646 N N . ASP A 1 223 ? -7.192 -5.414 44.819 1.00 50.66 223 ASP A N 1
ATOM 1647 C CA . ASP A 1 223 ? -6.765 -6.819 44.787 1.00 50.66 223 ASP A CA 1
ATOM 1648 C C . ASP A 1 223 ? -6.021 -7.163 43.483 1.00 50.66 223 ASP A C 1
ATOM 1650 O O . ASP A 1 223 ? -5.006 -7.856 43.502 1.00 50.66 223 ASP A O 1
ATOM 1654 N N . SER A 1 224 ? -6.429 -6.580 42.351 1.00 51.53 224 SER A N 1
ATOM 1655 C CA . SER A 1 224 ? -5.782 -6.829 41.051 1.00 51.53 224 SER A CA 1
ATOM 1656 C C . SER A 1 224 ? -4.409 -6.145 40.906 1.00 51.53 224 SER A C 1
ATOM 1658 O O . SER A 1 224 ? -3.531 -6.641 40.195 1.00 51.53 224 SER A O 1
ATOM 1660 N N . GLY A 1 225 ? -4.192 -5.005 41.573 1.00 46.22 225 GLY A N 1
ATOM 1661 C CA . GLY A 1 225 ? -2.927 -4.261 41.516 1.00 46.22 225 GLY A CA 1
ATOM 1662 C C . GLY A 1 225 ? -1.814 -4.851 42.391 1.00 46.22 225 GLY A C 1
ATOM 1663 O O . GLY A 1 225 ? -0.635 -4.784 42.029 1.00 46.22 225 GLY A O 1
ATOM 1664 N N . ALA A 1 226 ? -2.171 -5.459 43.526 1.00 52.16 226 ALA A N 1
ATOM 1665 C CA . ALA A 1 226 ? -1.205 -6.038 44.458 1.00 52.16 226 ALA A CA 1
ATOM 1666 C C . ALA A 1 226 ? -0.530 -7.305 43.900 1.00 52.16 226 ALA A C 1
ATOM 1668 O O . ALA A 1 226 ? 0.677 -7.495 44.087 1.00 52.16 226 ALA A O 1
ATOM 1669 N N . ASP A 1 227 ? -1.274 -8.133 43.164 1.00 51.69 227 ASP A N 1
ATOM 1670 C CA . ASP A 1 227 ? -0.758 -9.378 42.588 1.00 51.69 227 ASP A CA 1
ATOM 1671 C C . ASP A 1 227 ? 0.131 -9.135 41.360 1.00 51.69 227 ASP A C 1
ATOM 1673 O O . ASP A 1 227 ? 1.195 -9.749 41.229 1.00 51.69 227 ASP A O 1
ATOM 1677 N N . ALA A 1 228 ? -0.216 -8.153 40.521 1.00 50.03 228 ALA A N 1
ATOM 1678 C CA . ALA A 1 228 ? 0.616 -7.747 39.388 1.00 50.03 228 ALA A CA 1
ATOM 1679 C C . ALA A 1 228 ? 1.973 -7.173 39.841 1.00 50.03 228 ALA A C 1
ATOM 1681 O O . ALA A 1 228 ? 3.018 -7.486 39.264 1.00 50.03 228 ALA A O 1
ATOM 1682 N N . ASN A 1 229 ? 1.986 -6.381 40.919 1.00 51.91 229 ASN A N 1
ATOM 1683 C CA . ASN A 1 229 ? 3.218 -5.780 41.434 1.00 51.91 229 ASN A CA 1
ATOM 1684 C C . ASN A 1 229 ? 4.139 -6.825 42.100 1.00 51.91 229 ASN A C 1
ATOM 1686 O O . ASN A 1 229 ? 5.360 -6.767 41.944 1.00 51.91 229 ASN A O 1
ATOM 1690 N N . LYS A 1 230 ? 3.572 -7.847 42.761 1.00 60.38 230 LYS A N 1
ATOM 1691 C CA . LYS A 1 230 ? 4.344 -8.988 43.291 1.00 60.38 230 LYS A CA 1
ATOM 1692 C C . LYS A 1 230 ? 4.990 -9.821 42.182 1.00 60.38 230 LYS A C 1
ATOM 1694 O O . LYS A 1 230 ? 6.142 -10.232 42.324 1.00 60.38 230 LYS A O 1
ATOM 1699 N N . GLN A 1 231 ? 4.292 -10.039 41.067 1.00 56.69 231 GLN A N 1
ATOM 1700 C CA . GLN A 1 231 ? 4.807 -10.842 39.954 1.00 56.69 231 GLN A CA 1
ATOM 1701 C C . GLN A 1 231 ? 5.961 -10.143 39.214 1.00 56.69 231 GLN A C 1
ATOM 1703 O O . GLN A 1 231 ? 6.954 -10.784 38.862 1.00 56.69 231 GLN A O 1
ATOM 1708 N N . ILE A 1 232 ? 5.882 -8.817 39.051 1.00 53.84 232 ILE A N 1
ATOM 1709 C CA . ILE A 1 232 ? 6.948 -8.005 38.440 1.00 53.84 232 ILE A CA 1
ATOM 1710 C C . ILE A 1 232 ? 8.188 -7.943 39.346 1.00 53.84 232 ILE A C 1
ATOM 1712 O O . ILE A 1 232 ? 9.313 -8.092 38.864 1.00 53.84 232 ILE A O 1
ATOM 1716 N N . GLN A 1 233 ? 8.008 -7.796 40.663 1.00 64.31 233 GLN A N 1
ATOM 1717 C CA . GLN A 1 233 ? 9.129 -7.774 41.610 1.00 64.31 233 GLN A CA 1
ATOM 1718 C C . GLN A 1 233 ? 9.825 -9.140 41.728 1.00 64.31 233 GLN A C 1
ATOM 1720 O O . GLN A 1 233 ? 11.056 -9.194 41.771 1.00 64.31 233 GLN A O 1
ATOM 1725 N N . ALA A 1 234 ? 9.076 -10.248 41.680 1.00 64.62 234 ALA A N 1
ATOM 1726 C CA . ALA A 1 234 ? 9.646 -11.597 41.666 1.00 64.62 234 ALA A CA 1
ATOM 1727 C C . ALA A 1 234 ? 10.471 -11.874 40.391 1.00 64.62 234 ALA A C 1
ATOM 1729 O O . ALA A 1 234 ? 11.560 -12.450 40.462 1.00 64.62 234 ALA A O 1
ATOM 1730 N N . ALA A 1 235 ? 10.002 -11.410 39.227 1.00 58.22 235 ALA A N 1
ATOM 1731 C CA . ALA A 1 235 ? 10.735 -11.532 37.966 1.00 58.22 235 ALA A CA 1
ATOM 1732 C C . ALA A 1 235 ? 12.022 -10.681 37.948 1.00 58.22 235 ALA A C 1
ATOM 1734 O O . ALA A 1 235 ? 13.064 -11.133 37.464 1.00 58.22 235 ALA A O 1
ATOM 1735 N N . ALA A 1 236 ? 11.982 -9.479 38.532 1.00 57.31 236 ALA A N 1
ATOM 1736 C CA . ALA A 1 236 ? 13.147 -8.602 38.641 1.00 57.31 236 ALA A CA 1
ATOM 1737 C C . ALA A 1 236 ? 14.233 -9.176 39.573 1.00 57.31 236 ALA A C 1
ATOM 1739 O O . ALA A 1 236 ? 15.421 -9.137 39.241 1.00 57.31 236 ALA A O 1
ATOM 1740 N N . GLN A 1 237 ? 13.842 -9.778 40.701 1.00 64.38 237 GLN A N 1
ATOM 1741 C CA . GLN A 1 237 ? 14.781 -10.405 41.640 1.00 64.38 237 GLN A CA 1
ATOM 1742 C C . GLN A 1 237 ? 15.428 -11.677 41.061 1.00 64.38 237 GLN A C 1
ATOM 1744 O O . GLN A 1 237 ? 16.634 -11.884 41.221 1.00 64.38 237 GLN A O 1
ATOM 1749 N N . ALA A 1 238 ? 14.681 -12.482 40.296 1.00 60.88 238 ALA A N 1
ATOM 1750 C CA . ALA A 1 238 ? 15.221 -13.658 39.607 1.00 60.88 238 ALA A CA 1
ATOM 1751 C C . ALA A 1 238 ? 16.235 -13.297 38.498 1.00 60.88 238 ALA A C 1
ATOM 1753 O O . ALA A 1 238 ? 17.205 -14.026 38.274 1.00 60.88 238 ALA A O 1
ATOM 1754 N N . GLY A 1 239 ? 16.049 -12.156 37.825 1.00 55.38 239 GLY A N 1
ATOM 1755 C CA . GLY A 1 239 ? 16.985 -11.642 36.820 1.00 55.38 239 GLY A CA 1
ATOM 1756 C C . GLY A 1 239 ? 18.283 -11.073 37.408 1.00 55.38 239 GLY A C 1
ATOM 1757 O O . GLY A 1 239 ? 19.340 -11.186 36.784 1.00 55.38 239 GLY A O 1
ATOM 1758 N N . ALA A 1 240 ? 18.227 -10.499 38.614 1.00 55.94 240 ALA A N 1
ATOM 1759 C CA . ALA A 1 240 ? 19.397 -9.963 39.312 1.00 55.94 240 ALA A CA 1
ATOM 1760 C C . ALA A 1 240 ? 20.283 -11.072 39.916 1.00 55.94 240 ALA A C 1
ATOM 1762 O O . ALA A 1 240 ? 21.508 -11.005 39.814 1.00 55.94 240 ALA A O 1
ATOM 1763 N N . ALA A 1 241 ? 19.687 -12.147 40.449 1.00 51.06 241 ALA A N 1
ATOM 1764 C CA . ALA A 1 241 ? 20.429 -13.278 41.021 1.00 51.06 241 ALA A CA 1
ATOM 1765 C C . ALA A 1 241 ? 21.244 -14.079 39.979 1.00 51.06 241 ALA A C 1
ATOM 1767 O O . ALA A 1 241 ? 22.304 -14.623 40.293 1.00 51.06 241 ALA A O 1
ATOM 1768 N N . ARG A 1 242 ? 20.796 -14.106 38.714 1.00 54.22 242 ARG A N 1
ATOM 1769 C CA . ARG A 1 242 ? 21.522 -14.761 37.606 1.00 54.22 242 ARG A CA 1
ATOM 1770 C C . ARG A 1 242 ? 22.702 -13.950 37.070 1.00 54.22 242 ARG A C 1
ATOM 1772 O O . ARG A 1 242 ? 23.578 -14.518 36.429 1.00 54.22 242 ARG A O 1
ATOM 1779 N N . ARG A 1 243 ? 22.745 -12.639 37.324 1.00 50.59 243 ARG A N 1
ATOM 1780 C CA . ARG A 1 243 ? 23.838 -11.764 36.867 1.00 50.59 243 ARG A CA 1
ATOM 1781 C C . ARG A 1 243 ? 25.045 -11.762 37.813 1.00 50.59 243 ARG A C 1
ATOM 1783 O O . ARG A 1 243 ? 26.157 -11.551 37.350 1.00 50.59 243 ARG A O 1
ATOM 1790 N N . ASN A 1 244 ? 24.845 -12.075 39.095 1.00 53.28 244 ASN A N 1
ATOM 1791 C CA . ASN A 1 244 ? 25.903 -12.069 40.117 1.00 53.28 244 ASN A CA 1
ATOM 1792 C C . ASN A 1 244 ? 26.577 -13.435 40.369 1.00 53.28 244 ASN A C 1
ATOM 1794 O O . ASN A 1 244 ? 27.406 -13.540 41.267 1.00 53.28 244 ASN A O 1
ATOM 1798 N N . SER A 1 245 ? 26.247 -14.479 39.602 1.00 53.28 245 SER A N 1
ATOM 1799 C CA . SER A 1 245 ? 26.821 -15.833 39.748 1.00 53.28 245 SER A CA 1
ATOM 1800 C C . SER A 1 245 ? 27.683 -16.287 38.557 1.00 53.28 245 SER A C 1
ATOM 1802 O O . SER A 1 245 ? 28.084 -17.448 38.492 1.00 53.28 245 SER A O 1
ATOM 1804 N N . ALA A 1 246 ? 28.028 -15.379 37.639 1.00 42.28 246 ALA A N 1
ATOM 1805 C CA . ALA A 1 246 ? 28.966 -15.660 36.554 1.00 42.28 246 ALA A CA 1
ATOM 1806 C C . ALA A 1 246 ? 30.409 -15.724 37.092 1.00 42.28 246 ALA A C 1
ATOM 1808 O O . ALA A 1 246 ? 31.099 -14.714 37.208 1.00 42.28 246 ALA A O 1
ATOM 1809 N N . GLN A 1 247 ? 30.843 -16.933 37.448 1.00 43.00 247 GLN A N 1
ATOM 1810 C CA . GLN A 1 247 ? 32.254 -17.278 37.632 1.00 43.00 247 GLN A CA 1
ATOM 1811 C C . GLN A 1 247 ? 33.016 -17.066 36.307 1.00 43.00 247 GLN A C 1
ATOM 1813 O O . GLN A 1 247 ? 32.459 -17.361 35.243 1.00 43.00 247 GLN A O 1
ATOM 1818 N N . PRO A 1 248 ? 34.266 -16.570 36.329 1.00 44.22 248 PRO A N 1
ATOM 1819 C CA . PRO A 1 248 ? 35.060 -16.425 35.116 1.00 44.22 248 PRO A CA 1
ATOM 1820 C C . PRO A 1 248 ? 35.423 -17.806 34.556 1.00 44.22 248 PRO A C 1
ATOM 1822 O O . PRO A 1 248 ? 35.949 -18.660 35.265 1.00 44.22 248 PRO A O 1
ATOM 1825 N N . VAL A 1 249 ? 35.148 -18.025 33.271 1.00 44.66 249 VAL A N 1
ATOM 1826 C CA . VAL A 1 249 ? 35.651 -19.188 32.534 1.00 44.66 249 VAL A CA 1
ATOM 1827 C C . VAL A 1 249 ? 37.135 -18.940 32.254 1.00 44.66 249 VAL A C 1
ATOM 1829 O O . VAL A 1 249 ? 37.475 -18.107 31.414 1.00 44.66 249 VAL A O 1
ATOM 1832 N N . GLU A 1 250 ? 38.019 -19.630 32.975 1.00 34.12 250 GLU A N 1
ATOM 1833 C CA . GLU A 1 250 ? 39.439 -19.723 32.627 1.00 34.12 250 GLU A CA 1
ATOM 1834 C C . GLU A 1 250 ? 39.578 -20.348 31.231 1.00 34.12 250 GLU A C 1
ATOM 1836 O O . GLU A 1 250 ? 39.198 -21.499 31.001 1.00 34.12 250 GLU A O 1
ATOM 1841 N N . LEU A 1 251 ? 40.136 -19.591 30.281 1.00 38.84 251 LEU A N 1
ATOM 1842 C CA . LEU A 1 251 ? 40.622 -20.145 29.022 1.00 38.84 251 LEU A CA 1
ATOM 1843 C C . LEU A 1 251 ? 41.874 -20.985 29.312 1.00 38.84 251 LEU A C 1
ATOM 1845 O O . LEU A 1 251 ? 42.993 -20.475 29.362 1.00 38.84 251 LEU A O 1
ATOM 1849 N N . ALA A 1 252 ? 41.681 -22.291 29.468 1.00 33.28 252 ALA A N 1
ATOM 1850 C CA . ALA A 1 252 ? 42.756 -23.267 29.393 1.00 33.28 252 ALA A CA 1
ATOM 1851 C C . ALA A 1 252 ? 43.271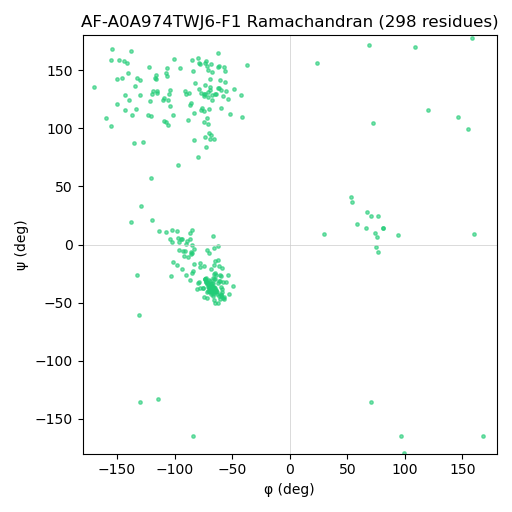 -23.350 27.941 1.00 33.28 252 ALA A C 1
ATOM 1853 O O . ALA A 1 252 ? 42.735 -24.072 27.102 1.00 33.28 252 ALA A O 1
ATOM 1854 N N . LEU A 1 253 ? 44.325 -22.588 27.641 1.00 35.12 253 LEU A N 1
ATOM 1855 C CA . LEU A 1 253 ? 45.176 -22.768 26.464 1.00 35.12 253 LEU A CA 1
ATOM 1856 C C . LEU A 1 253 ? 46.038 -24.023 26.673 1.00 35.12 253 LEU A C 1
ATOM 1858 O O . LEU A 1 253 ? 47.176 -23.946 27.132 1.00 35.12 253 LEU A O 1
ATOM 1862 N N . MET A 1 254 ? 45.482 -25.194 26.352 1.00 31.50 254 MET A N 1
ATOM 1863 C CA . MET A 1 254 ? 46.279 -26.405 26.162 1.00 31.50 254 MET A CA 1
ATOM 1864 C C . MET A 1 254 ? 46.977 -26.346 24.804 1.00 31.50 254 MET A C 1
ATOM 1866 O O . MET A 1 254 ? 46.356 -26.305 23.743 1.00 31.50 254 MET A O 1
ATOM 1870 N N . SER A 1 255 ? 48.300 -26.340 24.879 1.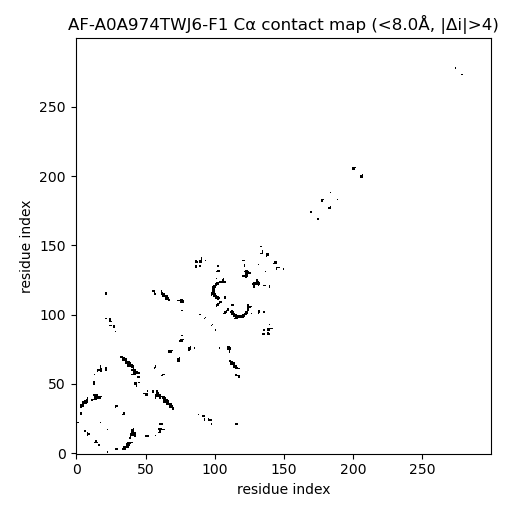00 42.50 255 SER A N 1
ATOM 1871 C CA . SER A 1 255 ? 49.240 -26.540 23.794 1.00 42.50 255 SER A CA 1
ATOM 1872 C C . SER A 1 255 ? 49.300 -28.017 23.389 1.00 42.50 255 SER A C 1
ATOM 1874 O O . SER A 1 255 ? 49.548 -28.892 24.215 1.00 42.50 255 SER A O 1
ATOM 1876 N N . SER A 1 256 ? 49.159 -28.302 22.093 1.00 37.72 256 SER A N 1
ATOM 1877 C CA . SER A 1 256 ? 49.674 -29.537 21.488 1.00 37.72 256 SER A CA 1
ATOM 1878 C C . SER A 1 256 ? 49.930 -29.341 19.989 1.00 37.72 256 SER A C 1
ATOM 1880 O O . SER A 1 256 ? 48.994 -29.281 19.202 1.00 37.72 256 SER A O 1
ATOM 1882 N N . ALA A 1 257 ? 51.219 -29.162 19.683 1.00 34.53 257 ALA A N 1
ATOM 1883 C CA . ALA A 1 257 ? 52.055 -29.636 18.566 1.00 34.53 257 ALA A CA 1
ATOM 1884 C C . ALA A 1 257 ? 51.460 -30.053 17.185 1.00 34.53 257 ALA A C 1
ATOM 1886 O O . ALA A 1 257 ? 50.308 -30.456 17.071 1.00 34.53 257 ALA A O 1
ATOM 1887 N N . PRO A 1 258 ? 52.285 -29.996 16.111 1.00 44.47 258 PRO A N 1
ATOM 1888 C CA . PRO A 1 258 ? 51.844 -29.813 14.730 1.00 44.47 258 PRO A CA 1
ATOM 1889 C C . PRO A 1 258 ? 51.797 -31.108 13.905 1.00 44.47 258 PRO A C 1
ATOM 1891 O O . PRO A 1 258 ? 52.532 -32.058 14.164 1.00 44.47 258 PRO A O 1
ATOM 1894 N N . GLY A 1 259 ? 51.029 -31.077 12.813 1.00 31.44 259 GLY A N 1
ATOM 1895 C CA . GLY A 1 259 ? 51.209 -31.994 11.688 1.00 31.44 259 GLY A CA 1
ATOM 1896 C C . GLY A 1 259 ? 49.909 -32.373 10.989 1.00 31.44 259 GLY A C 1
ATOM 1897 O O . GLY A 1 259 ? 49.113 -33.112 11.550 1.00 31.44 259 GLY A O 1
ATOM 1898 N N . ALA A 1 260 ? 49.732 -31.882 9.758 1.00 33.47 260 ALA A N 1
ATOM 1899 C CA . ALA A 1 260 ? 49.261 -32.629 8.582 1.00 33.47 260 ALA A CA 1
ATOM 1900 C C . ALA A 1 260 ? 48.606 -31.679 7.569 1.00 33.47 260 ALA A C 1
ATOM 1902 O O . ALA A 1 260 ? 47.445 -31.293 7.664 1.00 33.47 260 ALA A O 1
ATOM 1903 N N . GLN A 1 261 ? 49.414 -31.338 6.572 1.00 39.09 261 GLN A N 1
ATOM 1904 C CA . GLN A 1 261 ? 49.051 -30.753 5.293 1.00 39.09 261 GLN A CA 1
ATOM 1905 C C . GLN A 1 261 ? 47.974 -31.599 4.590 1.00 39.09 261 GLN A C 1
ATOM 1907 O O . GLN A 1 261 ? 48.220 -32.774 4.321 1.00 39.09 261 GLN A O 1
ATOM 1912 N N . GLN A 1 262 ? 46.838 -31.011 4.205 1.00 39.75 262 GLN A N 1
ATOM 1913 C CA . GLN A 1 262 ? 46.003 -31.558 3.130 1.00 39.75 262 GLN A CA 1
ATOM 1914 C C . GLN A 1 262 ? 45.517 -30.438 2.205 1.00 39.75 262 GLN A C 1
ATOM 1916 O O . GLN A 1 262 ? 44.739 -29.566 2.581 1.00 39.75 262 GLN A O 1
ATOM 1921 N N . ASN A 1 263 ? 46.045 -30.480 0.981 1.00 34.94 263 ASN A N 1
ATOM 1922 C CA . ASN A 1 263 ? 45.675 -29.646 -0.154 1.00 34.94 263 ASN A CA 1
ATOM 1923 C C . ASN A 1 263 ? 44.284 -30.042 -0.669 1.00 34.94 263 ASN A C 1
ATOM 1925 O O . ASN A 1 263 ? 44.084 -31.196 -1.045 1.00 34.94 263 ASN A O 1
ATOM 1929 N N . ILE A 1 264 ? 43.371 -29.076 -0.787 1.00 38.34 264 ILE A N 1
ATOM 1930 C CA . ILE A 1 264 ? 42.161 -29.193 -1.612 1.00 38.34 264 ILE A CA 1
ATOM 1931 C C . ILE A 1 264 ? 42.211 -28.067 -2.661 1.00 38.34 264 ILE A C 1
ATOM 1933 O O . ILE A 1 264 ? 42.105 -26.895 -2.294 1.00 38.34 264 ILE A O 1
ATOM 1937 N N . PRO A 1 265 ? 42.413 -28.379 -3.955 1.00 35.28 265 PRO A N 1
ATOM 1938 C CA . PRO A 1 265 ? 42.448 -27.387 -5.022 1.00 35.28 265 PRO A CA 1
ATOM 1939 C C . PRO A 1 265 ? 41.025 -27.102 -5.524 1.00 35.28 265 PRO A C 1
ATOM 1941 O O . PRO A 1 265 ? 40.336 -28.012 -5.978 1.00 35.28 265 PRO A O 1
ATOM 1944 N N . GLY A 1 266 ? 40.580 -25.842 -5.466 1.00 48.53 266 GLY A N 1
ATOM 1945 C CA . GLY A 1 266 ? 39.297 -25.459 -6.076 1.00 48.53 266 GLY A CA 1
ATOM 1946 C C . GLY A 1 266 ? 38.625 -24.166 -5.607 1.00 48.53 266 GLY A C 1
ATOM 1947 O O . GLY A 1 266 ? 37.485 -23.928 -5.989 1.00 48.53 266 GLY A O 1
ATOM 1948 N N . GLY A 1 267 ? 39.278 -23.323 -4.802 1.00 34.53 267 GLY A N 1
ATOM 1949 C CA . GLY A 1 267 ? 38.691 -22.070 -4.316 1.00 34.53 267 GLY A CA 1
ATOM 1950 C C . GLY A 1 267 ? 39.529 -20.848 -4.680 1.00 34.53 267 GLY A C 1
ATOM 1951 O O . GLY A 1 267 ? 40.633 -20.717 -4.172 1.00 34.53 267 GLY A O 1
ATOM 1952 N N . ILE A 1 268 ? 38.995 -20.007 -5.578 1.00 45.69 268 ILE A N 1
ATOM 1953 C CA . ILE A 1 268 ? 38.941 -18.520 -5.641 1.00 45.69 268 ILE A CA 1
ATOM 1954 C C . ILE A 1 268 ? 40.040 -17.609 -5.029 1.00 45.69 268 ILE A C 1
ATOM 1956 O O . ILE A 1 268 ? 39.889 -16.390 -5.060 1.00 45.69 268 ILE A O 1
ATOM 1960 N N . SER A 1 269 ? 41.179 -18.120 -4.569 1.00 44.56 269 SER A N 1
ATOM 1961 C CA . SER A 1 269 ? 42.274 -17.331 -3.980 1.00 44.56 269 SER A CA 1
ATOM 1962 C C . SER A 1 269 ? 43.461 -17.092 -4.922 1.00 44.56 269 SER A C 1
ATOM 1964 O O . SER A 1 269 ? 44.500 -16.625 -4.471 1.00 44.56 269 SER A O 1
ATOM 1966 N N . SER A 1 270 ? 43.335 -17.360 -6.226 1.00 48.47 270 SER A N 1
ATOM 1967 C CA . SER A 1 270 ? 44.441 -17.202 -7.192 1.00 48.47 270 SER A CA 1
ATOM 1968 C C . SER A 1 270 ? 44.314 -16.008 -8.151 1.00 48.47 270 SER A C 1
ATOM 1970 O O . SER A 1 270 ? 45.095 -15.903 -9.089 1.00 48.47 270 SER A O 1
ATOM 1972 N N . LEU A 1 271 ? 43.369 -15.086 -7.933 1.00 47.47 271 LEU A N 1
ATOM 1973 C CA . LEU A 1 271 ? 43.241 -13.853 -8.738 1.00 47.47 271 LEU A CA 1
ATOM 1974 C C . LEU A 1 271 ? 43.924 -12.625 -8.114 1.00 47.47 271 LEU A C 1
ATOM 1976 O O . LEU A 1 271 ? 43.995 -11.580 -8.749 1.00 47.47 271 LEU A O 1
ATOM 1980 N N . ALA A 1 272 ? 44.465 -12.744 -6.899 1.00 52.00 272 ALA A N 1
ATOM 1981 C CA . ALA A 1 272 ? 45.116 -11.636 -6.194 1.00 52.00 272 ALA A CA 1
ATOM 1982 C C . ALA A 1 272 ? 46.645 -11.566 -6.399 1.00 52.00 272 ALA A C 1
ATOM 1984 O O . ALA A 1 272 ? 47.299 -10.737 -5.771 1.00 52.00 272 ALA A O 1
ATOM 1985 N N . GLN A 1 273 ? 47.229 -12.426 -7.245 1.00 55.81 273 GLN A N 1
ATOM 1986 C CA . GLN A 1 273 ? 48.686 -12.495 -7.461 1.00 55.81 273 GLN A CA 1
ATOM 1987 C C . GLN A 1 273 ? 49.109 -12.668 -8.933 1.00 55.81 273 GLN A C 1
ATOM 1989 O O . GLN A 1 273 ? 50.239 -13.072 -9.189 1.00 55.81 273 GLN A O 1
ATOM 1994 N N . MET A 1 274 ? 48.252 -12.356 -9.913 1.00 57.38 274 MET A N 1
ATOM 1995 C CA . MET A 1 274 ? 48.702 -12.307 -11.314 1.00 57.38 274 MET A CA 1
ATOM 1996 C C . MET A 1 274 ? 49.473 -11.016 -11.576 1.00 57.38 274 MET A C 1
ATOM 1998 O O . MET A 1 274 ? 49.005 -9.922 -11.249 1.00 57.38 274 MET A O 1
ATOM 2002 N N . GLN A 1 275 ? 50.654 -11.141 -12.180 1.00 76.19 275 GLN A N 1
ATOM 2003 C CA . GLN A 1 275 ? 51.417 -9.986 -12.644 1.00 76.19 275 GLN A CA 1
ATOM 2004 C C . GLN A 1 275 ? 50.666 -9.303 -13.808 1.00 76.19 275 GLN A C 1
ATOM 2006 O O . GLN A 1 275 ? 49.990 -9.989 -14.579 1.00 76.19 275 GLN A O 1
ATOM 2011 N N . PRO A 1 276 ? 50.777 -7.970 -13.981 1.00 68.81 276 PRO A N 1
ATOM 2012 C CA . PRO A 1 276 ? 50.029 -7.216 -15.001 1.00 68.81 276 PRO A CA 1
ATOM 2013 C C . PRO A 1 276 ? 50.180 -7.748 -16.438 1.00 68.81 276 PRO A C 1
ATOM 2015 O O . PRO A 1 276 ? 49.286 -7.583 -17.269 1.00 68.81 276 PRO A O 1
ATOM 2018 N N . GLU A 1 277 ? 51.297 -8.417 -16.716 1.00 67.31 277 GLU A N 1
ATOM 2019 C CA . GLU A 1 277 ? 51.631 -9.038 -18.001 1.00 67.31 277 GLU A CA 1
ATOM 2020 C C . GLU A 1 277 ? 50.709 -10.238 -18.319 1.00 67.31 277 GLU A C 1
ATOM 2022 O O . GLU A 1 277 ? 50.215 -10.366 -19.441 1.00 67.31 277 GLU A O 1
ATOM 2027 N N . GLU A 1 278 ? 50.380 -11.068 -17.322 1.00 67.88 278 GLU A N 1
ATOM 2028 C CA . GLU A 1 278 ? 49.530 -12.260 -17.485 1.00 67.88 278 GLU A CA 1
ATOM 2029 C C . GLU A 1 278 ? 48.053 -11.886 -17.690 1.00 67.88 278 GLU A C 1
ATOM 2031 O O . GLU A 1 278 ? 47.334 -12.525 -18.463 1.00 67.88 278 GLU A O 1
ATOM 2036 N N . LEU A 1 279 ? 47.606 -10.786 -17.072 1.00 63.19 279 LEU A N 1
ATOM 2037 C CA . LEU A 1 279 ? 46.252 -10.251 -17.252 1.00 63.19 279 LEU A CA 1
ATOM 2038 C C . LEU A 1 279 ? 46.020 -9.777 -18.699 1.00 63.19 279 LEU A C 1
ATOM 2040 O O . LEU A 1 279 ? 44.942 -9.972 -19.268 1.00 63.19 279 LEU A O 1
ATOM 2044 N N . MET A 1 280 ? 47.047 -9.187 -19.317 1.00 69.06 280 MET A N 1
ATOM 2045 C CA . MET A 1 280 ? 46.996 -8.724 -20.706 1.00 69.06 280 MET A CA 1
ATOM 2046 C C . MET A 1 280 ? 46.975 -9.881 -21.709 1.00 69.06 280 MET A C 1
ATOM 2048 O O . MET A 1 280 ? 46.324 -9.778 -22.754 1.00 69.06 280 MET A O 1
ATOM 2052 N N . GLU A 1 281 ? 47.633 -10.998 -21.399 1.00 72.75 281 GLU A N 1
ATOM 2053 C CA . GLU A 1 281 ? 47.572 -12.202 -22.231 1.00 72.75 281 GLU A CA 1
ATOM 2054 C C . GLU A 1 281 ? 46.190 -12.879 -22.159 1.00 72.75 281 GLU A C 1
ATOM 2056 O O . GLU A 1 281 ? 45.644 -13.315 -23.179 1.00 72.75 281 GLU A O 1
ATOM 2061 N N . LEU A 1 282 ? 45.566 -12.876 -20.978 1.00 66.12 282 LEU A N 1
ATOM 2062 C CA . LEU A 1 282 ? 44.236 -13.448 -20.745 1.00 66.12 282 LEU A CA 1
ATOM 2063 C C . LEU A 1 282 ? 43.126 -12.632 -21.436 1.00 66.12 282 LEU A C 1
ATOM 2065 O O . LEU A 1 282 ? 42.222 -13.202 -22.055 1.00 66.12 282 LEU A O 1
ATOM 2069 N N . LEU A 1 283 ? 43.254 -11.300 -21.445 1.00 67.25 283 LEU A N 1
ATOM 2070 C CA . LEU A 1 283 ? 42.370 -10.392 -22.189 1.00 67.25 283 LEU A CA 1
ATOM 2071 C C . LEU A 1 283 ? 42.501 -10.550 -23.713 1.00 67.25 283 LEU A C 1
ATOM 2073 O O . LEU A 1 283 ? 41.497 -10.495 -24.430 1.00 67.25 283 LEU A O 1
ATOM 2077 N N . LYS A 1 284 ? 43.713 -10.800 -24.229 1.00 72.19 284 LYS A N 1
ATOM 2078 C CA . LYS A 1 284 ? 43.917 -11.103 -25.657 1.00 72.19 284 LYS A CA 1
ATOM 2079 C C . LYS A 1 284 ? 43.275 -12.436 -26.052 1.00 72.19 284 LYS A C 1
ATOM 2081 O O . LYS A 1 284 ? 42.627 -12.499 -27.097 1.00 72.19 284 LYS A O 1
ATOM 2086 N N . LYS A 1 285 ? 43.371 -13.466 -25.201 1.00 65.81 285 LYS A N 1
ATOM 2087 C CA . LYS A 1 285 ? 42.734 -14.776 -25.428 1.00 65.81 285 LYS A CA 1
ATOM 2088 C C . LYS A 1 285 ? 41.205 -14.713 -25.405 1.00 65.81 285 LYS A C 1
ATOM 2090 O O . LYS A 1 285 ? 40.572 -15.324 -26.260 1.00 65.81 285 LYS A O 1
ATOM 2095 N N . GLN A 1 286 ? 40.592 -13.932 -24.510 1.00 58.69 286 GLN A N 1
ATOM 2096 C CA . GLN A 1 286 ? 39.130 -13.762 -24.500 1.00 58.69 286 GLN A CA 1
ATOM 2097 C C . GLN A 1 286 ? 38.603 -13.049 -25.752 1.00 58.69 286 GLN A C 1
ATOM 2099 O O . GLN A 1 286 ? 37.562 -13.430 -26.289 1.00 58.69 286 GLN A O 1
ATOM 2104 N N . LYS A 1 287 ? 39.341 -12.061 -26.273 1.00 57.31 287 LYS A N 1
ATOM 2105 C CA . LYS A 1 287 ? 38.936 -11.321 -27.478 1.00 57.31 287 LYS A CA 1
ATOM 2106 C C . LYS A 1 287 ? 38.982 -12.174 -28.755 1.00 57.31 287 LYS A C 1
ATOM 2108 O O . LYS A 1 287 ? 38.287 -11.859 -29.715 1.00 57.31 287 LYS A O 1
ATOM 2113 N N . GLN A 1 288 ? 39.745 -13.269 -28.754 1.00 53.72 288 GLN A N 1
ATOM 2114 C CA . GLN A 1 288 ? 39.807 -14.235 -29.857 1.00 53.72 288 GLN A CA 1
ATOM 2115 C C . GLN A 1 288 ? 38.677 -15.280 -29.833 1.00 53.72 288 GLN A C 1
ATOM 2117 O O . GLN A 1 288 ? 38.414 -15.902 -30.856 1.00 53.72 288 GLN A O 1
ATOM 2122 N N . ILE A 1 289 ? 37.985 -15.455 -28.700 1.00 53.53 289 ILE A N 1
ATOM 2123 C CA . ILE A 1 289 ? 36.926 -16.468 -28.529 1.00 53.53 289 ILE A CA 1
ATOM 2124 C C . ILE A 1 289 ? 35.518 -15.861 -28.729 1.00 53.53 289 ILE A C 1
ATOM 2126 O O . ILE A 1 289 ? 34.570 -16.580 -29.024 1.00 53.53 289 ILE A O 1
ATOM 2130 N N . GLY A 1 290 ? 35.369 -14.531 -28.658 1.00 48.47 290 GLY A N 1
ATOM 2131 C CA . GLY A 1 290 ? 34.086 -13.826 -28.838 1.00 48.47 290 GLY A CA 1
ATOM 2132 C C . GLY A 1 290 ? 33.700 -13.462 -30.281 1.00 48.47 290 GLY A C 1
ATOM 2133 O O . GLY A 1 290 ? 32.771 -12.683 -30.475 1.00 48.47 290 GLY A O 1
ATOM 2134 N N . GLY A 1 291 ? 34.416 -13.962 -31.292 1.00 45.44 291 GLY A N 1
ATOM 2135 C CA . GLY A 1 291 ? 34.247 -13.561 -32.692 1.00 45.44 291 GLY A CA 1
ATOM 2136 C C . GLY A 1 291 ? 33.877 -14.709 -33.625 1.00 45.44 291 GLY A C 1
ATOM 2137 O O . GLY A 1 291 ? 34.616 -14.944 -34.570 1.00 45.44 291 GLY A O 1
ATOM 2138 N N . LEU A 1 292 ? 32.780 -15.434 -33.376 1.00 48.00 292 LEU A N 1
ATOM 2139 C CA . LEU A 1 292 ? 32.205 -16.397 -34.331 1.00 48.00 292 LEU A CA 1
ATOM 2140 C C . LEU A 1 292 ? 30.723 -16.680 -34.010 1.00 48.00 292 LEU A C 1
ATOM 2142 O O . LEU A 1 292 ? 30.411 -17.359 -33.037 1.00 48.00 292 LEU A O 1
ATOM 2146 N N . GLY A 1 293 ? 29.824 -16.182 -34.870 1.00 37.97 293 GLY A N 1
ATOM 2147 C CA . GLY A 1 293 ? 28.397 -16.543 -34.938 1.00 37.97 293 GLY A CA 1
ATOM 2148 C C . GLY A 1 293 ? 27.454 -15.350 -34.713 1.00 37.97 293 GLY A C 1
ATOM 2149 O O . GLY A 1 293 ? 27.445 -14.771 -33.641 1.00 37.97 293 GLY A O 1
ATOM 2150 N N . GLY A 1 294 ? 26.623 -14.898 -35.649 1.00 36.59 294 GLY A N 1
ATOM 2151 C CA . GLY A 1 294 ? 26.345 -15.362 -36.998 1.00 36.59 294 GLY A CA 1
ATOM 2152 C C . GLY A 1 294 ? 25.490 -14.322 -37.730 1.00 36.59 294 GLY A C 1
ATOM 2153 O O . GLY A 1 294 ? 24.534 -13.775 -37.184 1.00 36.59 294 GLY A O 1
ATOM 2154 N N . LEU A 1 295 ? 25.865 -14.051 -38.978 1.00 41.91 295 LEU A N 1
ATOM 2155 C CA . LEU A 1 295 ? 25.034 -13.389 -39.977 1.00 41.91 295 LEU A CA 1
ATOM 2156 C C . LEU A 1 295 ? 23.977 -14.394 -40.455 1.00 41.91 295 LEU A C 1
ATOM 2158 O O . LEU A 1 295 ? 24.320 -15.396 -41.076 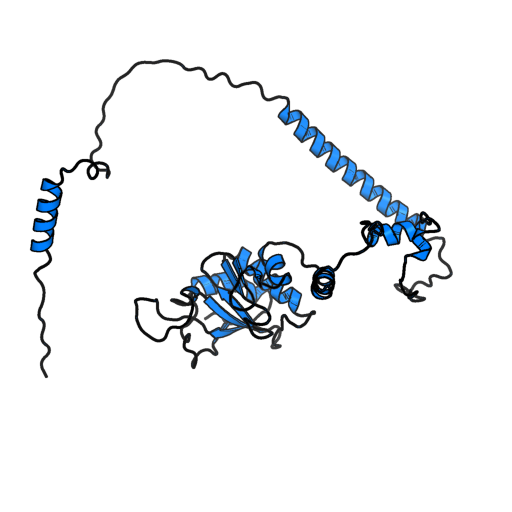1.00 41.91 295 LEU A O 1
ATOM 2162 N N . GLY A 1 296 ? 22.704 -14.122 -40.174 1.00 36.62 296 GLY A N 1
ATOM 2163 C CA . GLY A 1 296 ? 21.561 -14.855 -40.717 1.00 36.62 296 GLY A CA 1
ATOM 2164 C C . GLY A 1 296 ? 20.570 -13.880 -41.340 1.00 36.62 296 GLY A C 1
ATOM 2165 O O . GLY A 1 296 ? 19.680 -13.383 -40.657 1.00 36.62 296 GLY A O 1
ATOM 2166 N N . GLY A 1 297 ? 20.764 -13.571 -42.623 1.00 36.62 297 GLY A N 1
ATOM 2167 C CA . GLY A 1 297 ? 19.870 -12.723 -43.407 1.00 36.62 297 GLY A CA 1
ATOM 2168 C C . GLY A 1 297 ? 18.524 -13.398 -43.676 1.00 36.62 297 GLY A C 1
ATOM 2169 O O . GLY A 1 297 ? 18.468 -14.566 -44.058 1.00 36.62 297 GLY A O 1
ATOM 2170 N N . TRP A 1 298 ? 17.447 -12.634 -43.503 1.00 39.50 298 TRP A N 1
ATOM 2171 C CA . TRP A 1 298 ? 16.108 -12.971 -43.975 1.00 39.50 298 TRP A CA 1
ATOM 2172 C C . TRP A 1 298 ? 15.909 -12.425 -45.391 1.00 39.50 298 TRP A C 1
ATOM 2174 O O . TRP A 1 298 ? 16.149 -11.249 -45.656 1.00 39.50 298 TRP A O 1
ATOM 2184 N N . ARG A 1 299 ? 15.454 -13.303 -46.287 1.00 40.69 299 ARG A N 1
ATOM 2185 C CA . ARG A 1 299 ? 14.796 -12.949 -47.548 1.00 40.69 299 ARG A CA 1
ATOM 2186 C C . ARG A 1 299 ? 13.408 -12.380 -47.246 1.00 40.69 299 ARG A C 1
ATOM 2188 O O . ARG A 1 299 ? 12.659 -13.069 -46.558 1.00 40.69 299 ARG A O 1
ATOM 2195 N N . VAL A 1 300 ? 13.067 -11.234 -47.838 1.00 45.44 300 VAL A N 1
ATOM 2196 C CA . VAL A 1 300 ? 11.943 -11.041 -48.784 1.00 45.44 300 VAL A CA 1
ATOM 2197 C C . VAL A 1 300 ? 12.371 -9.959 -49.766 1.00 45.44 300 VAL A C 1
ATOM 2199 O O . VAL A 1 300 ? 12.891 -8.930 -49.284 1.00 45.44 300 VAL A O 1
#